Protein AF-A0A8X8ZWK7-F1 (afdb_monomer_lite)

Structure (mmCIF, N/CA/C/O backbone):
data_AF-A0A8X8ZWK7-F1
#
_entry.id   AF-A0A8X8ZWK7-F1
#
loop_
_atom_site.group_PDB
_atom_site.id
_atom_site.type_symbol
_atom_site.label_atom_id
_atom_site.label_alt_id
_atom_site.label_comp_id
_atom_site.label_asym_id
_atom_site.label_entity_id
_atom_site.label_seq_id
_atom_site.pdbx_PDB_ins_code
_atom_site.Cartn_x
_atom_site.Cartn_y
_atom_site.Cartn_z
_atom_site.occupancy
_atom_site.B_iso_or_equiv
_atom_site.auth_seq_id
_atom_site.auth_comp_id
_atom_site.auth_asym_id
_atom_site.auth_atom_id
_atom_site.pdbx_PDB_model_num
ATOM 1 N N . MET A 1 1 ? 72.074 -13.803 -6.826 1.00 39.03 1 MET A N 1
ATOM 2 C CA . MET A 1 1 ? 71.446 -14.804 -7.714 1.00 39.03 1 MET A CA 1
ATOM 3 C C . MET A 1 1 ? 69.937 -14.712 -7.521 1.00 39.03 1 MET A C 1
ATOM 5 O O . MET A 1 1 ? 69.464 -15.094 -6.463 1.00 39.03 1 MET A O 1
ATOM 9 N N . PHE A 1 2 ? 69.206 -14.103 -8.460 1.00 41.53 2 PHE A N 1
ATOM 10 C CA . PHE A 1 2 ? 67.744 -13.957 -8.394 1.00 41.53 2 PHE A CA 1
ATOM 11 C C . PHE A 1 2 ? 67.112 -15.010 -9.311 1.00 41.53 2 PHE A C 1
ATOM 13 O O . PHE A 1 2 ? 67.350 -14.998 -10.517 1.00 41.53 2 PHE A O 1
ATOM 20 N N . THR A 1 3 ? 66.354 -15.945 -8.744 1.00 53.44 3 THR A N 1
ATOM 21 C CA . THR A 1 3 ? 65.655 -17.002 -9.483 1.00 53.44 3 THR A CA 1
ATOM 22 C C . THR A 1 3 ? 64.310 -16.472 -9.987 1.00 53.44 3 THR A C 1
ATOM 24 O O . THR A 1 3 ? 63.333 -16.368 -9.247 1.00 53.44 3 THR A O 1
ATOM 27 N N . GLY A 1 4 ? 64.257 -16.087 -11.264 1.00 48.78 4 GLY A N 1
ATOM 28 C CA . GLY A 1 4 ? 63.008 -15.751 -11.948 1.00 48.78 4 GLY A CA 1
ATOM 29 C C . GLY A 1 4 ? 62.168 -17.008 -12.190 1.00 48.78 4 GLY A C 1
ATOM 30 O O . GLY A 1 4 ? 62.666 -17.991 -12.733 1.00 48.78 4 GLY A O 1
ATOM 31 N N . LYS A 1 5 ? 60.896 -16.987 -11.777 1.00 59.31 5 LYS A N 1
ATOM 32 C CA . LYS A 1 5 ? 59.918 -18.040 -12.096 1.00 59.31 5 LYS A CA 1
ATOM 33 C C . LYS A 1 5 ? 59.650 -18.058 -13.612 1.00 59.31 5 LYS A C 1
ATOM 35 O O . LYS A 1 5 ? 59.564 -16.978 -14.201 1.00 59.31 5 LYS A O 1
ATOM 40 N N . PRO A 1 6 ? 59.484 -19.232 -14.249 1.00 52.44 6 PRO A N 1
ATOM 41 C CA . PRO A 1 6 ? 59.211 -19.292 -15.678 1.00 52.44 6 PRO A CA 1
ATOM 42 C C . PRO A 1 6 ? 57.814 -18.736 -15.973 1.00 52.44 6 PRO A C 1
ATOM 44 O O . PRO A 1 6 ? 56.812 -19.194 -15.422 1.00 52.44 6 PRO A O 1
ATOM 47 N N . VAL A 1 7 ? 57.753 -17.739 -16.855 1.00 56.62 7 VAL A N 1
ATOM 48 C CA . VAL A 1 7 ? 56.504 -17.298 -17.477 1.00 56.62 7 VAL A CA 1
ATOM 49 C C . VAL A 1 7 ? 56.086 -18.396 -18.447 1.00 56.62 7 VAL A C 1
ATOM 51 O O . VAL A 1 7 ? 56.809 -18.710 -19.388 1.00 56.62 7 VAL A O 1
ATOM 54 N N . ASN A 1 8 ? 54.935 -19.005 -18.175 1.00 47.72 8 ASN A N 1
ATOM 55 C CA . ASN A 1 8 ? 54.326 -20.026 -19.013 1.00 47.72 8 ASN A CA 1
ATOM 56 C C . ASN A 1 8 ? 54.050 -19.431 -20.406 1.00 47.72 8 ASN A C 1
ATOM 58 O O . ASN A 1 8 ? 53.170 -18.581 -20.556 1.00 47.72 8 ASN A O 1
ATOM 62 N N . SER A 1 9 ? 54.815 -19.839 -21.419 1.00 54.75 9 SER A N 1
ATOM 63 C CA . SER A 1 9 ? 54.587 -19.475 -22.818 1.00 54.75 9 SER A CA 1
ATOM 64 C C . SER A 1 9 ? 53.426 -20.297 -23.375 1.00 54.75 9 SER A C 1
ATOM 66 O O . SER A 1 9 ? 53.601 -21.219 -24.168 1.00 54.75 9 SER A O 1
ATOM 68 N N . GLY A 1 10 ? 52.215 -19.948 -22.934 1.00 45.16 10 GLY A N 1
ATOM 69 C CA . GLY A 1 10 ? 50.977 -20.394 -23.555 1.00 45.16 10 GLY A CA 1
ATOM 70 C C . GLY A 1 10 ? 50.917 -19.883 -24.992 1.00 45.16 10 GLY A C 1
ATOM 71 O O . GLY A 1 10 ? 50.969 -18.679 -25.245 1.00 45.16 10 GLY A O 1
ATOM 72 N N . THR A 1 11 ? 50.845 -20.820 -25.927 1.00 49.75 11 THR A N 1
ATOM 73 C CA . THR A 1 11 ? 50.661 -20.613 -27.361 1.00 49.75 11 THR A CA 1
ATOM 74 C C . THR A 1 11 ? 49.510 -19.644 -27.634 1.00 49.75 11 THR A C 1
ATOM 76 O O . THR A 1 11 ? 48.364 -19.867 -27.247 1.00 49.75 11 THR A O 1
ATOM 79 N N . TYR A 1 12 ? 49.823 -18.536 -28.306 1.00 43.06 12 TYR A N 1
ATOM 80 C CA . TYR A 1 12 ? 48.845 -17.526 -28.699 1.00 43.06 12 TYR A CA 1
ATOM 81 C C . TYR A 1 12 ? 47.971 -18.088 -29.829 1.00 43.06 12 TYR A C 1
ATOM 83 O O . TYR A 1 12 ? 48.355 -18.073 -30.997 1.00 43.06 12 TYR A O 1
ATOM 91 N N . PHE A 1 13 ? 46.791 -18.600 -29.482 1.00 48.22 13 PHE A N 1
ATOM 92 C CA . PHE A 1 13 ? 45.731 -18.895 -30.443 1.00 48.22 13 PHE A CA 1
ATOM 93 C C . PHE A 1 13 ? 44.889 -17.627 -30.656 1.00 48.22 13 PHE A C 1
ATOM 95 O O . PHE A 1 13 ? 44.196 -17.192 -29.732 1.00 48.22 13 PHE A O 1
ATOM 102 N N . PRO A 1 14 ? 44.902 -17.001 -31.847 1.00 49.69 14 PRO A N 1
ATOM 103 C CA . PRO A 1 14 ? 44.062 -15.846 -32.110 1.00 49.69 14 PRO A CA 1
ATOM 104 C C . PRO A 1 14 ? 42.659 -16.357 -32.454 1.00 49.69 14 PRO A C 1
ATOM 106 O O . PRO A 1 14 ? 42.398 -16.748 -33.588 1.00 49.69 14 PRO A O 1
ATOM 109 N N . GLY A 1 15 ? 41.747 -16.392 -31.480 1.00 50.91 15 GLY A N 1
ATOM 110 C CA . GLY A 1 15 ? 40.351 -16.725 -31.797 1.00 50.91 15 GLY A CA 1
ATOM 111 C C . GLY A 1 15 ? 39.396 -17.079 -30.662 1.00 50.91 15 GLY A C 1
ATOM 112 O O . GLY A 1 15 ? 38.210 -17.235 -30.931 1.00 50.91 15 GLY A O 1
ATOM 113 N N . ARG A 1 16 ? 39.841 -17.191 -29.408 1.00 52.03 16 ARG A N 1
ATOM 114 C CA . ARG A 1 16 ? 38.948 -17.540 -28.289 1.00 52.03 16 ARG A CA 1
ATOM 115 C C . ARG A 1 16 ? 39.395 -16.862 -26.992 1.00 52.03 16 ARG A C 1
ATOM 117 O O . ARG A 1 16 ? 39.876 -17.506 -26.074 1.00 52.03 16 ARG A O 1
ATOM 124 N N . ALA A 1 17 ? 39.268 -15.541 -26.922 1.00 48.88 17 ALA A N 1
ATOM 125 C CA . ALA A 1 17 ? 39.147 -14.896 -25.618 1.00 48.88 17 ALA A CA 1
ATOM 126 C C . ALA A 1 17 ? 37.663 -14.969 -25.243 1.00 48.88 17 ALA A C 1
ATOM 128 O O . ALA A 1 17 ? 36.827 -14.347 -25.901 1.00 48.88 17 ALA A O 1
ATOM 129 N N . GLU A 1 18 ? 37.340 -15.821 -24.273 1.00 50.41 18 GLU A N 1
ATOM 130 C CA . GLU A 1 18 ? 35.998 -15.970 -23.719 1.00 50.41 18 GLU A CA 1
ATOM 131 C C . GLU A 1 18 ? 35.473 -14.613 -23.241 1.00 50.41 18 GLU A C 1
ATOM 133 O O . GLU A 1 18 ? 36.024 -13.995 -22.332 1.00 50.41 18 GLU A O 1
ATOM 138 N N . LEU A 1 19 ? 34.383 -14.157 -23.865 1.00 52.53 19 LEU A N 1
ATOM 139 C CA . LEU A 1 19 ? 33.637 -12.964 -23.457 1.00 52.53 19 LEU A CA 1
ATOM 140 C C . LEU A 1 19 ? 33.066 -13.083 -22.029 1.00 52.53 19 LEU A C 1
ATOM 142 O O . LEU A 1 19 ? 32.679 -12.067 -21.463 1.00 52.53 19 LEU A O 1
ATOM 146 N N . ASP A 1 20 ? 33.034 -14.301 -21.484 1.00 54.94 20 ASP A N 1
ATOM 147 C CA . ASP A 1 20 ? 32.511 -14.660 -20.160 1.00 54.94 20 ASP A CA 1
ATOM 148 C C . ASP A 1 20 ? 33.505 -14.398 -19.015 1.00 54.94 20 ASP A C 1
ATOM 150 O O . ASP A 1 20 ? 33.144 -14.474 -17.847 1.00 54.94 20 ASP A O 1
ATOM 154 N N . GLN A 1 21 ? 34.763 -14.060 -19.328 1.00 57.72 21 GLN A N 1
ATOM 155 C CA . GLN A 1 21 ? 35.795 -13.754 -18.325 1.00 57.72 21 GLN A CA 1
ATOM 156 C C . GLN A 1 21 ? 36.031 -12.245 -18.126 1.00 57.72 21 GLN A C 1
ATOM 158 O O . GLN A 1 21 ? 37.008 -11.850 -17.485 1.00 57.72 21 GLN A O 1
ATOM 163 N N . MET A 1 22 ? 35.178 -11.369 -18.673 1.00 59.69 22 MET A N 1
ATOM 164 C CA . MET A 1 22 ? 35.298 -9.930 -18.417 1.00 59.69 22 MET A CA 1
ATOM 165 C C . MET A 1 22 ? 34.540 -9.538 -17.142 1.00 59.69 22 MET A C 1
ATOM 167 O O . MET A 1 22 ? 33.349 -9.816 -17.052 1.00 59.69 22 MET A O 1
ATOM 171 N N . PRO A 1 23 ? 35.178 -8.848 -16.178 1.00 63.22 23 PRO A N 1
ATOM 172 C CA . PRO A 1 23 ? 34.477 -8.350 -15.001 1.00 63.22 23 PRO A CA 1
ATOM 173 C C . PRO A 1 23 ? 33.419 -7.312 -15.405 1.00 63.22 23 PRO A C 1
ATOM 175 O O . PRO A 1 23 ? 33.722 -6.361 -16.129 1.00 63.22 23 PRO A O 1
ATOM 178 N N . ASP A 1 24 ? 32.198 -7.464 -14.885 1.00 64.69 24 ASP A N 1
ATOM 179 C CA . ASP A 1 24 ? 31.032 -6.614 -15.194 1.00 64.69 24 ASP A CA 1
ATOM 180 C C . ASP A 1 24 ? 31.215 -5.134 -14.826 1.00 64.69 24 ASP A C 1
ATOM 182 O O . ASP A 1 24 ? 30.478 -4.261 -15.289 1.00 64.69 24 ASP A O 1
ATOM 186 N N . THR A 1 25 ? 32.217 -4.823 -14.002 1.00 65.88 25 THR A N 1
ATOM 187 C CA . THR A 1 25 ? 32.543 -3.455 -13.605 1.00 65.88 25 THR A CA 1
ATOM 188 C C . THR A 1 25 ? 33.942 -3.078 -14.095 1.00 65.88 25 THR A C 1
ATOM 190 O O . THR A 1 25 ? 34.940 -3.640 -13.635 1.00 65.88 25 THR A O 1
ATOM 193 N N . PRO A 1 26 ? 34.073 -2.115 -15.029 1.00 60.28 26 PRO A N 1
ATOM 194 C CA . PRO A 1 26 ? 35.386 -1.645 -15.440 1.00 60.28 26 PRO A CA 1
ATOM 195 C C . PRO A 1 26 ? 36.070 -0.980 -14.243 1.00 60.28 26 PRO A C 1
ATOM 197 O O . PRO A 1 26 ? 35.511 -0.077 -13.616 1.00 60.28 26 PRO A O 1
ATOM 200 N N . THR A 1 27 ? 37.288 -1.421 -13.923 1.00 59.38 27 THR A N 1
ATOM 201 C CA . THR A 1 27 ? 38.074 -0.890 -12.807 1.00 59.38 27 THR A CA 1
ATOM 202 C C . THR A 1 27 ? 38.269 0.611 -13.002 1.00 59.38 27 THR A C 1
ATOM 204 O O . THR A 1 27 ? 38.937 1.074 -13.930 1.00 59.38 27 THR A O 1
ATOM 207 N N . ARG A 1 28 ? 37.633 1.387 -12.123 1.00 56.75 28 ARG A N 1
ATOM 208 C CA . ARG A 1 28 ? 37.709 2.844 -12.068 1.00 56.75 28 ARG A CA 1
ATOM 209 C C . ARG A 1 28 ? 39.178 3.254 -11.938 1.00 56.75 28 ARG A C 1
ATOM 211 O O . ARG A 1 28 ? 39.780 3.062 -10.886 1.00 56.75 28 ARG A O 1
ATOM 218 N N . ARG A 1 29 ? 39.769 3.835 -12.988 1.00 57.00 29 ARG A N 1
ATOM 219 C CA . ARG A 1 29 ? 41.084 4.487 -12.871 1.00 57.00 29 ARG A CA 1
ATOM 220 C C . ARG A 1 29 ? 41.007 5.550 -11.768 1.00 57.00 29 ARG A C 1
ATOM 222 O O . ARG A 1 29 ? 40.107 6.389 -11.771 1.00 57.00 29 ARG A O 1
ATOM 229 N N . ALA A 1 30 ? 41.955 5.497 -10.835 1.00 57.62 30 ALA A N 1
ATOM 230 C CA . ALA A 1 30 ? 41.972 6.216 -9.556 1.00 57.62 30 ALA A CA 1
ATOM 231 C C . ALA A 1 30 ? 42.165 7.749 -9.641 1.00 57.62 30 ALA A C 1
ATOM 233 O O . ALA A 1 30 ? 42.542 8.379 -8.659 1.00 57.62 30 ALA A O 1
ATOM 234 N N . GLN A 1 31 ? 41.926 8.378 -10.794 1.00 58.00 31 GLN A N 1
ATOM 235 C CA . GLN A 1 31 ? 42.153 9.813 -10.998 1.00 58.00 31 GLN A CA 1
ATOM 236 C C . GLN A 1 31 ? 41.052 10.437 -11.860 1.00 58.00 31 GLN A C 1
ATOM 238 O O . GLN A 1 31 ? 41.290 10.918 -12.959 1.00 58.00 31 GLN A O 1
ATOM 243 N N . HIS A 1 32 ? 39.822 10.438 -11.355 1.00 53.97 32 HIS A N 1
ATOM 244 C CA . HIS A 1 32 ? 38.770 11.316 -11.864 1.00 53.97 32 HIS A CA 1
ATOM 245 C C . HIS A 1 32 ? 38.077 11.965 -10.666 1.00 53.97 32 HIS A C 1
ATOM 247 O O . HIS A 1 32 ? 37.250 11.337 -9.998 1.00 53.97 32 HIS A O 1
ATOM 253 N N . ARG A 1 33 ? 38.440 13.224 -10.377 1.00 59.00 33 ARG A N 1
ATOM 254 C CA . ARG A 1 33 ? 37.707 14.086 -9.441 1.00 59.00 33 ARG A CA 1
ATOM 255 C C . ARG A 1 33 ? 36.364 14.445 -10.081 1.00 59.00 33 ARG A C 1
ATOM 257 O O . ARG A 1 33 ? 36.238 15.464 -10.747 1.00 59.00 33 ARG A O 1
ATOM 264 N N . ARG A 1 34 ? 35.368 13.573 -9.924 1.00 57.47 34 ARG A N 1
ATOM 265 C CA . ARG A 1 34 ? 33.965 13.940 -10.129 1.00 57.47 34 ARG A CA 1
ATOM 266 C C . ARG A 1 34 ? 33.543 14.702 -8.876 1.00 57.47 34 ARG A C 1
ATOM 268 O O . ARG A 1 34 ? 33.567 14.122 -7.794 1.00 57.47 34 ARG A O 1
ATOM 275 N N . ALA A 1 35 ? 33.252 15.993 -9.015 1.00 53.81 35 ALA A N 1
ATOM 276 C CA . ALA A 1 35 ? 32.657 16.783 -7.946 1.00 53.81 35 ALA A CA 1
ATOM 277 C C . ALA A 1 35 ? 31.316 16.137 -7.566 1.00 53.81 35 ALA A C 1
ATOM 279 O O . ALA A 1 35 ? 30.427 16.019 -8.408 1.00 53.81 35 ALA A O 1
ATOM 280 N N . GLN A 1 36 ? 31.230 15.641 -6.335 1.00 48.19 36 GLN A N 1
ATOM 281 C CA . GLN A 1 36 ? 29.991 15.164 -5.737 1.00 48.19 36 GLN A CA 1
ATOM 282 C C . GLN A 1 36 ? 29.262 16.397 -5.205 1.00 48.19 36 GLN A C 1
ATOM 284 O O . GLN A 1 36 ? 29.728 17.027 -4.260 1.00 48.19 36 GLN A O 1
ATOM 289 N N . SER A 1 37 ? 28.153 16.775 -5.831 1.00 51.12 37 SER A N 1
ATOM 290 C CA . SER A 1 37 ? 27.152 17.624 -5.193 1.00 51.12 37 SER A CA 1
ATOM 291 C C . SER A 1 37 ? 26.206 16.700 -4.429 1.00 51.12 37 SER A C 1
ATOM 293 O O . SER A 1 37 ? 25.190 16.264 -4.968 1.00 51.12 37 SER A O 1
ATOM 295 N N . GLU A 1 38 ? 26.579 16.331 -3.208 1.00 48.44 38 GLU A N 1
ATOM 296 C CA . GLU A 1 38 ? 25.642 15.711 -2.275 1.00 48.44 38 GLU A CA 1
ATOM 297 C C . GLU A 1 38 ? 24.814 16.831 -1.644 1.00 48.44 38 GLU A C 1
ATOM 299 O O . GLU A 1 38 ? 25.307 17.617 -0.843 1.00 48.44 38 GLU A O 1
ATOM 304 N N . THR A 1 39 ? 23.556 16.956 -2.056 1.00 53.75 39 THR A N 1
ATOM 305 C CA . THR A 1 39 ? 22.545 17.666 -1.273 1.00 53.75 39 THR A CA 1
ATOM 306 C C . THR A 1 39 ? 21.945 16.665 -0.299 1.00 53.75 39 THR A C 1
ATOM 308 O O . THR A 1 39 ? 21.123 15.835 -0.691 1.00 53.75 39 THR A O 1
ATOM 311 N N . GLN A 1 40 ? 22.365 16.717 0.963 1.00 46.19 40 GLN A N 1
ATOM 312 C CA . GLN A 1 40 ? 21.678 16.039 2.057 1.00 46.19 40 GLN A CA 1
ATOM 313 C C . GLN A 1 40 ? 20.274 16.645 2.226 1.00 46.19 40 GLN A C 1
ATOM 315 O O . GLN A 1 40 ? 20.098 17.656 2.903 1.00 46.19 40 GLN A O 1
ATOM 320 N N . PHE A 1 41 ? 19.259 16.010 1.638 1.00 43.31 41 PHE A N 1
ATOM 321 C CA . PHE A 1 41 ? 17.881 16.154 2.103 1.00 43.31 41 PHE A CA 1
ATOM 322 C C . PHE A 1 41 ? 17.752 15.370 3.408 1.00 43.31 41 PHE A C 1
ATOM 324 O O . PHE A 1 41 ? 17.530 14.162 3.408 1.00 43.31 41 PHE A O 1
ATOM 331 N N . ARG A 1 42 ? 17.958 16.056 4.532 1.00 57.25 42 ARG A N 1
ATOM 332 C CA . ARG A 1 42 ? 17.574 15.545 5.844 1.00 57.25 42 ARG A CA 1
ATOM 333 C C . ARG A 1 42 ? 16.139 15.986 6.082 1.00 57.25 42 ARG A C 1
ATOM 335 O O . ARG A 1 42 ? 15.891 17.166 6.312 1.00 57.25 42 ARG A O 1
ATOM 342 N N . PHE A 1 43 ? 15.208 15.050 5.955 1.00 46.12 43 PHE A N 1
ATOM 343 C CA . PHE A 1 43 ? 13.844 15.258 6.419 1.00 46.12 43 PHE A CA 1
ATOM 344 C C . PHE A 1 43 ? 13.904 15.463 7.944 1.00 46.12 43 PHE A C 1
ATOM 346 O O . PHE A 1 43 ? 14.542 14.646 8.612 1.00 46.12 43 PHE A O 1
ATOM 353 N N . PRO A 1 44 ? 13.362 16.562 8.498 1.00 49.81 44 PRO A N 1
ATOM 354 C CA . PRO A 1 44 ? 13.125 16.639 9.934 1.00 49.81 44 PRO A CA 1
ATOM 355 C C . PRO A 1 44 ? 12.130 15.536 10.318 1.00 49.81 44 PRO A C 1
ATOM 357 O O . PRO A 1 44 ? 11.188 15.284 9.566 1.00 49.81 44 PRO A O 1
ATOM 360 N N . ASP A 1 45 ? 12.409 14.847 11.427 1.00 47.28 45 ASP A N 1
ATOM 361 C CA . ASP A 1 45 ? 11.632 13.713 11.934 1.00 47.28 45 ASP A CA 1
ATOM 362 C C . ASP A 1 45 ? 10.131 14.035 11.932 1.00 47.28 45 ASP A C 1
ATOM 364 O O . ASP A 1 45 ? 9.689 15.049 12.469 1.00 47.28 45 ASP A O 1
ATOM 368 N N . LEU A 1 46 ? 9.344 13.164 11.295 1.00 54.44 46 LEU A N 1
ATOM 369 C CA . LEU A 1 46 ? 7.880 13.258 11.237 1.00 54.44 46 LEU A CA 1
ATOM 370 C C . LEU A 1 46 ? 7.211 12.901 12.578 1.00 54.44 46 LEU A C 1
ATOM 372 O O . LEU A 1 46 ? 5.988 12.978 12.685 1.00 54.44 46 LEU A O 1
ATOM 376 N N . ASP A 1 47 ? 7.997 12.521 13.584 1.00 50.31 47 ASP A N 1
ATOM 377 C CA . ASP A 1 47 ? 7.505 11.999 14.858 1.00 50.31 47 ASP A CA 1
ATOM 378 C C . ASP A 1 47 ? 6.878 13.091 15.749 1.00 50.31 47 ASP A C 1
ATOM 380 O O . ASP A 1 47 ? 6.013 12.784 16.564 1.00 50.31 47 ASP A O 1
ATOM 384 N N . ASP A 1 48 ? 7.209 14.371 15.532 1.00 48.25 48 ASP A N 1
ATOM 385 C CA . ASP A 1 48 ? 6.640 15.502 16.292 1.00 48.25 48 ASP A CA 1
ATOM 386 C C . ASP A 1 48 ? 5.334 16.067 15.691 1.00 48.25 48 ASP A C 1
ATOM 388 O O . ASP A 1 48 ? 4.692 16.925 16.295 1.00 48.25 48 ASP A O 1
ATOM 392 N N . ILE A 1 49 ? 4.907 15.602 14.508 1.00 49.84 49 ILE A N 1
ATOM 393 C CA . ILE A 1 49 ? 3.635 16.022 13.876 1.00 49.84 49 ILE A CA 1
ATOM 394 C C . ILE A 1 49 ? 2.470 15.114 14.321 1.00 49.84 49 ILE A C 1
ATOM 396 O O 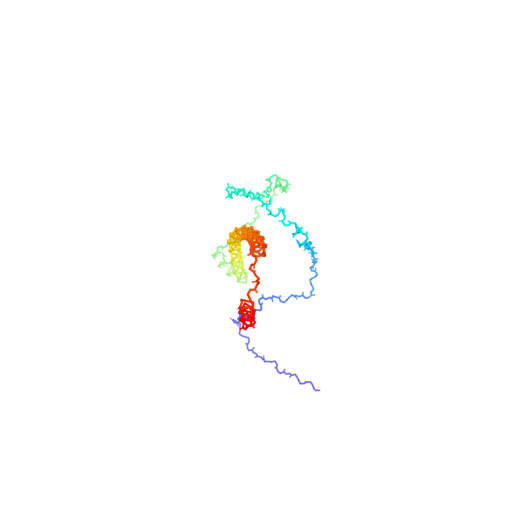. ILE A 1 49 ? 1.302 15.439 14.118 1.00 49.84 49 ILE A O 1
ATOM 400 N N . LEU A 1 50 ? 2.771 13.986 14.971 1.00 51.72 50 LEU A N 1
ATOM 401 C CA . LEU A 1 50 ? 1.813 12.945 15.352 1.00 51.72 50 LEU A CA 1
ATOM 402 C C . LEU A 1 50 ? 1.451 12.994 16.849 1.00 51.72 50 LEU A C 1
ATOM 404 O O . LEU A 1 50 ? 1.343 11.959 17.502 1.00 51.72 50 LEU A O 1
ATOM 408 N N . LEU A 1 51 ? 1.314 14.192 17.416 1.00 48.69 51 LEU A N 1
ATOM 409 C CA . LEU A 1 51 ? 1.034 14.385 18.844 1.00 48.69 51 LEU A CA 1
ATOM 410 C C . LEU A 1 51 ? -0.242 15.190 19.106 1.00 48.69 51 LEU A C 1
ATOM 412 O O . LEU A 1 51 ? -0.298 15.907 20.091 1.00 48.69 51 LEU A O 1
ATOM 416 N N . ASP A 1 52 ? -1.277 15.027 18.278 1.00 40.59 52 ASP A N 1
ATOM 417 C CA . ASP A 1 52 ? -2.647 15.393 18.655 1.00 40.59 52 ASP A CA 1
ATOM 418 C C . ASP A 1 52 ? -3.648 14.375 18.070 1.00 40.59 52 ASP A C 1
ATOM 420 O O . ASP A 1 52 ? -4.050 14.437 16.905 1.00 40.59 52 ASP A O 1
ATOM 424 N N . ASP A 1 53 ? -4.053 13.418 18.912 1.00 51.16 53 ASP A N 1
ATOM 425 C CA . ASP A 1 53 ? -4.980 12.304 18.624 1.00 51.16 53 ASP A CA 1
ATOM 426 C C . ASP A 1 53 ? -6.388 12.746 18.155 1.00 51.16 53 ASP A C 1
ATOM 428 O O . ASP A 1 53 ? -7.175 11.921 17.686 1.00 51.16 53 ASP A O 1
ATOM 432 N N . ASP A 1 54 ? -6.710 14.041 18.230 1.00 49.69 54 ASP A N 1
ATOM 433 C CA . ASP A 1 54 ? -8.018 14.591 17.853 1.00 49.69 54 ASP A CA 1
ATOM 434 C C . ASP A 1 54 ? -8.059 15.228 16.445 1.00 49.69 54 ASP A C 1
ATOM 436 O O . ASP A 1 54 ? -9.148 15.465 15.923 1.00 49.69 54 ASP A O 1
ATOM 440 N N . VAL A 1 55 ? -6.917 15.451 15.773 1.00 49.91 55 VAL A N 1
ATOM 441 C CA . VAL A 1 55 ? -6.873 16.127 14.448 1.00 49.91 55 VAL A CA 1
ATOM 442 C C . VAL A 1 55 ? -6.755 15.140 13.276 1.00 49.91 55 VAL A C 1
ATOM 444 O O . VAL A 1 55 ? -7.123 15.449 12.143 1.00 49.91 55 VAL A O 1
ATOM 447 N N . MET A 1 56 ? -6.338 13.896 13.534 1.00 50.47 56 MET A N 1
ATOM 448 C CA . MET A 1 56 ? -6.197 12.856 12.497 1.00 50.47 56 MET A CA 1
ATOM 449 C C . MET A 1 56 ? -7.537 12.404 11.886 1.00 50.47 56 MET A C 1
ATOM 451 O O . MET A 1 56 ? -7.550 11.718 10.866 1.00 50.47 56 MET A O 1
ATOM 455 N N . VAL A 1 57 ? -8.667 12.794 12.485 1.00 51.91 57 VAL A N 1
ATOM 456 C CA . VAL A 1 5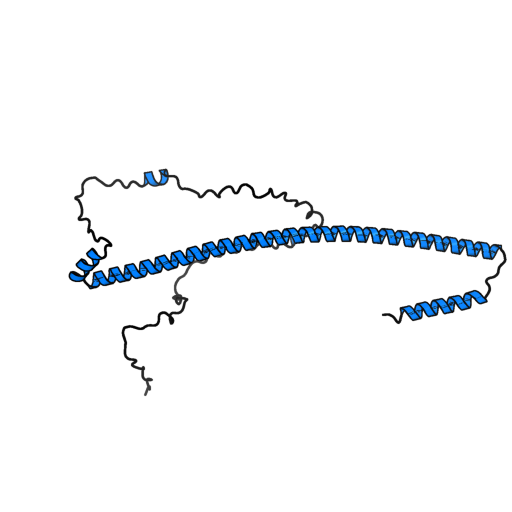7 ? -10.018 12.522 11.966 1.00 51.91 57 VAL A CA 1
ATOM 457 C C . VAL A 1 57 ? -10.444 13.546 10.901 1.00 51.91 57 VAL A C 1
ATOM 459 O O . VAL A 1 57 ? -11.328 13.249 10.101 1.00 51.91 57 VAL A O 1
ATOM 462 N N . GLU A 1 58 ? -9.800 14.718 10.826 1.00 45.22 58 GLU A N 1
ATOM 463 C CA . GLU A 1 58 ? -10.167 15.787 9.881 1.00 45.22 58 GLU A CA 1
ATOM 464 C C . GLU A 1 58 ? -9.298 15.867 8.618 1.00 45.22 58 GLU A C 1
ATOM 466 O O . GLU A 1 58 ? -9.570 16.672 7.732 1.00 45.22 58 GLU A O 1
ATOM 471 N N . LEU A 1 59 ? -8.335 14.958 8.438 1.00 48.25 59 LEU A N 1
ATOM 472 C CA . LEU A 1 59 ? -7.753 14.684 7.118 1.00 48.25 59 LEU A CA 1
ATOM 473 C C . LEU A 1 59 ? -8.606 13.670 6.346 1.00 48.25 59 LEU A C 1
ATOM 475 O O . LEU A 1 59 ? -8.088 12.770 5.682 1.00 48.25 59 LEU A O 1
ATOM 479 N N . ASN A 1 60 ? -9.928 13.869 6.373 1.00 47.66 60 ASN A N 1
ATOM 480 C CA . ASN A 1 60 ? -10.796 13.498 5.263 1.00 47.66 60 ASN A CA 1
ATOM 481 C C . ASN A 1 60 ? -10.346 14.325 4.045 1.00 47.66 60 ASN A C 1
ATOM 483 O O . ASN A 1 60 ? -10.983 15.294 3.636 1.00 47.66 60 ASN A O 1
ATOM 487 N N . LEU A 1 61 ? -9.200 13.951 3.476 1.00 48.12 61 LEU A N 1
ATOM 488 C CA . LEU A 1 61 ? -8.842 14.307 2.123 1.00 48.12 61 LEU A CA 1
ATOM 489 C C . LEU A 1 61 ? -9.855 13.556 1.264 1.00 48.12 61 LEU A C 1
ATOM 491 O O . LEU A 1 61 ? -9.684 12.374 0.963 1.00 48.12 61 LEU A O 1
ATOM 495 N N . ASP A 1 62 ? -10.958 14.235 0.962 1.00 41.16 62 ASP A N 1
ATOM 496 C CA . ASP A 1 62 ? -11.880 13.870 -0.101 1.00 41.16 62 ASP A CA 1
ATOM 497 C C . ASP A 1 62 ? -11.068 13.902 -1.398 1.00 41.16 62 ASP A C 1
ATOM 499 O O . ASP A 1 62 ? -10.963 14.913 -2.091 1.00 41.16 62 ASP A O 1
ATOM 503 N N . LEU A 1 63 ? -10.330 12.818 -1.630 1.00 45.62 63 LEU A N 1
ATOM 504 C CA . LEU A 1 63 ? -9.530 12.619 -2.815 1.00 45.62 63 LEU A CA 1
ATOM 505 C C . LEU A 1 63 ? -10.539 12.291 -3.914 1.00 45.62 63 LEU A C 1
ATOM 507 O O . LEU A 1 63 ? -11.129 11.205 -3.873 1.00 45.62 63 LEU A O 1
ATOM 511 N N . PRO A 1 64 ? -10.782 13.201 -4.876 1.00 43.88 64 PRO A N 1
ATOM 512 C CA . PRO A 1 64 ? -11.713 12.908 -5.948 1.00 43.88 64 PRO A CA 1
ATOM 513 C C . PRO A 1 64 ? -11.252 11.638 -6.677 1.00 43.88 64 PRO A C 1
ATOM 515 O O . PRO A 1 64 ? -10.042 11.406 -6.808 1.00 43.88 64 PRO A O 1
ATOM 518 N N . PRO A 1 65 ? -12.187 10.795 -7.155 1.00 41.88 65 PRO A N 1
ATOM 519 C CA . PRO A 1 65 ? -11.830 9.609 -7.915 1.00 41.88 65 PRO A CA 1
ATOM 520 C C . PRO A 1 65 ? -10.974 10.042 -9.104 1.00 41.88 65 PRO A C 1
ATOM 522 O O . PRO A 1 65 ? -11.336 10.972 -9.823 1.00 41.88 65 PRO A O 1
ATOM 525 N N . ALA A 1 66 ? -9.828 9.386 -9.286 1.00 47.06 66 ALA A N 1
ATOM 526 C CA . ALA A 1 66 ? -8.903 9.635 -10.384 1.00 47.06 66 ALA A CA 1
ATOM 527 C C . ALA A 1 66 ? -9.598 9.389 -11.736 1.00 47.06 66 ALA A C 1
ATOM 529 O O . ALA A 1 66 ? -9.566 8.298 -12.296 1.00 47.06 66 ALA A O 1
ATOM 530 N N . SER A 1 67 ? -10.261 10.428 -12.231 1.00 49.88 67 SER A N 1
ATOM 531 C CA . SER A 1 67 ? -10.980 10.501 -13.498 1.00 49.88 67 SER A CA 1
ATOM 532 C C . SER A 1 67 ? -10.729 11.875 -14.129 1.00 49.88 67 SER A C 1
ATOM 534 O O . SER A 1 67 ? -11.659 12.558 -14.534 1.00 49.88 67 SER A O 1
ATOM 536 N N . ASP A 1 68 ? -9.470 12.307 -14.154 1.00 42.22 68 ASP A N 1
ATOM 537 C CA . ASP A 1 68 ? -8.899 13.016 -15.302 1.00 42.22 68 ASP A CA 1
ATOM 538 C C . ASP A 1 68 ? -7.395 13.175 -15.071 1.00 42.22 68 ASP A C 1
ATOM 540 O O . ASP A 1 68 ? -6.916 14.072 -14.373 1.00 42.22 68 ASP A O 1
ATOM 544 N N . ALA A 1 69 ? -6.622 12.243 -15.622 1.00 44.22 69 ALA A N 1
ATOM 545 C CA . ALA A 1 69 ? -5.179 12.379 -15.692 1.00 44.22 69 ALA A CA 1
ATOM 546 C C . ALA A 1 69 ? -4.853 13.460 -16.732 1.00 44.22 69 ALA A C 1
ATOM 548 O O . ALA A 1 69 ? -4.660 13.166 -17.912 1.00 44.22 69 ALA A O 1
ATOM 549 N N . ALA A 1 70 ? -4.794 14.722 -16.302 1.00 49.28 70 ALA A N 1
ATOM 550 C CA . ALA A 1 70 ? -4.211 15.775 -17.118 1.00 49.28 70 ALA A CA 1
ATOM 551 C C . ALA A 1 70 ? -2.741 15.403 -17.406 1.00 49.28 70 ALA A C 1
ATOM 553 O O . ALA A 1 70 ? -1.969 15.179 -16.466 1.00 49.28 70 ALA A O 1
ATOM 554 N N . PRO A 1 71 ? -2.322 15.302 -18.679 1.00 45.62 71 PRO A N 1
ATOM 555 C CA . PRO A 1 71 ? -0.951 14.954 -19.001 1.00 45.62 71 PRO A CA 1
ATOM 556 C C . PRO A 1 71 ? -0.033 16.079 -18.524 1.00 45.62 71 PRO A C 1
ATOM 558 O O . PRO A 1 71 ? -0.231 17.244 -18.875 1.00 45.62 71 PRO A O 1
ATOM 561 N N . LEU A 1 72 ? 0.987 15.721 -17.737 1.00 45.91 72 LEU A N 1
ATOM 562 C CA . LEU A 1 72 ? 2.118 16.593 -17.431 1.00 45.91 72 LEU A CA 1
ATOM 563 C C . LEU A 1 72 ? 2.672 17.119 -18.760 1.00 45.91 72 LEU A C 1
ATOM 565 O O . LEU A 1 72 ? 3.314 16.385 -19.514 1.00 45.91 72 LEU A O 1
ATOM 569 N N . ARG A 1 73 ? 2.362 18.380 -19.078 1.00 46.66 73 ARG A N 1
ATOM 570 C CA . ARG A 1 73 ? 2.840 19.044 -20.288 1.00 46.66 73 ARG A CA 1
ATOM 571 C C . ARG A 1 73 ? 4.361 19.088 -20.242 1.00 46.66 73 ARG A C 1
ATOM 573 O O . ARG A 1 73 ? 4.951 19.817 -19.451 1.00 46.66 73 ARG A O 1
ATOM 580 N N . SER A 1 74 ? 4.984 18.323 -21.130 1.00 47.88 74 SER A N 1
ATOM 581 C CA . SER A 1 74 ? 6.356 18.546 -21.561 1.00 47.88 74 SER A CA 1
ATOM 582 C C . SER A 1 74 ? 6.533 20.020 -21.928 1.00 47.88 74 SER A C 1
ATOM 584 O O . SER A 1 74 ? 5.737 20.549 -22.708 1.00 47.88 74 SER A O 1
ATOM 586 N N . LEU A 1 75 ? 7.576 20.666 -21.406 1.00 54.78 75 LEU A N 1
ATOM 587 C CA . LEU A 1 75 ? 8.063 21.950 -21.908 1.00 54.78 75 LEU A CA 1
ATOM 588 C C . LEU A 1 75 ? 8.538 21.740 -23.354 1.00 54.78 75 LEU A C 1
ATOM 590 O O . LEU A 1 75 ? 9.692 21.399 -23.602 1.00 54.78 75 LEU A O 1
ATOM 594 N N . SER A 1 76 ? 7.615 21.847 -24.308 1.00 55.97 76 SER A N 1
ATOM 595 C CA . SER A 1 76 ? 7.942 21.891 -25.727 1.00 55.97 76 SER A CA 1
ATOM 596 C C . SER A 1 76 ? 8.598 23.241 -25.978 1.00 55.97 76 SER A C 1
ATOM 598 O O . SER A 1 76 ? 7.961 24.266 -25.762 1.00 55.97 76 SER A O 1
ATOM 600 N N . LEU A 1 77 ? 9.870 23.251 -26.379 1.00 67.06 77 LEU A N 1
ATOM 601 C CA . LEU A 1 77 ? 10.484 24.474 -26.885 1.00 67.06 77 LEU A CA 1
ATOM 602 C C . LEU A 1 77 ? 9.768 24.878 -28.180 1.00 67.06 77 LEU A C 1
ATOM 604 O O . LEU A 1 77 ? 9.554 24.036 -29.057 1.00 67.06 77 LEU A O 1
ATOM 608 N N . ASP A 1 78 ? 9.394 26.150 -28.278 1.00 64.62 78 ASP A N 1
ATOM 609 C CA . ASP A 1 78 ? 8.688 26.704 -29.429 1.00 64.62 78 ASP A CA 1
ATOM 610 C C . ASP A 1 78 ? 9.589 26.747 -30.672 1.00 64.62 78 ASP A C 1
ATOM 612 O O . ASP A 1 78 ? 10.807 26.937 -30.590 1.00 64.62 78 ASP A O 1
ATOM 616 N N . ALA A 1 79 ? 8.981 26.583 -31.850 1.00 59.66 79 ALA A N 1
ATOM 617 C CA . ALA A 1 79 ? 9.673 26.554 -33.141 1.00 59.66 79 ALA A CA 1
ATOM 618 C C . ALA A 1 79 ? 10.477 27.838 -33.442 1.00 59.66 79 ALA A C 1
ATOM 620 O O . ALA A 1 79 ? 11.408 27.805 -34.246 1.00 59.66 79 ALA A O 1
ATOM 621 N N . GLU A 1 80 ? 10.173 28.945 -32.761 1.00 59.66 80 GLU A N 1
ATOM 622 C CA . GLU A 1 80 ? 10.865 30.228 -32.917 1.00 59.66 80 GLU A CA 1
ATOM 623 C C . GLU A 1 80 ? 12.291 30.228 -32.342 1.00 59.66 80 GLU A C 1
ATOM 625 O O . GLU A 1 80 ? 13.148 30.963 -32.829 1.00 59.66 80 GLU A O 1
ATOM 630 N N . PHE A 1 81 ? 12.604 29.348 -31.379 1.00 72.00 81 PHE A N 1
ATOM 631 C CA . PHE A 1 81 ? 13.967 29.222 -30.840 1.00 72.00 81 PHE A CA 1
ATOM 632 C C . PHE A 1 81 ? 14.980 28.778 -31.910 1.00 72.00 81 PHE A C 1
ATOM 634 O O . PHE A 1 81 ? 16.155 29.140 -31.857 1.00 72.00 81 PHE A O 1
ATOM 641 N N . PHE A 1 82 ? 14.530 28.009 -32.904 1.00 61.78 82 PHE A N 1
ATOM 642 C CA . PHE A 1 82 ? 15.385 27.490 -33.972 1.00 61.78 82 PHE A CA 1
ATOM 643 C C . PHE A 1 82 ? 15.463 28.400 -35.205 1.00 61.78 82 PHE A C 1
ATOM 645 O O . PHE A 1 82 ? 16.375 28.221 -36.014 1.00 61.78 82 PHE A O 1
ATOM 652 N N . ASP A 1 83 ? 14.572 29.386 -35.356 1.00 61.53 83 ASP A N 1
ATOM 653 C CA . ASP A 1 83 ? 14.598 30.293 -36.515 1.00 61.53 83 ASP A CA 1
ATOM 654 C C . ASP A 1 83 ? 15.750 31.312 -36.428 1.00 61.53 83 ASP A C 1
ATOM 656 O O . ASP A 1 83 ? 16.326 31.698 -37.444 1.00 61.53 83 ASP A O 1
ATOM 660 N N . GLY A 1 84 ? 16.190 31.643 -35.207 1.00 58.56 84 GLY A N 1
ATOM 661 C CA . GLY A 1 84 ? 17.360 32.492 -34.955 1.00 58.56 84 GLY A CA 1
ATOM 662 C C . GLY A 1 84 ? 18.721 31.817 -35.179 1.00 58.56 84 GLY A C 1
ATOM 663 O O . GLY A 1 84 ? 19.750 32.478 -35.061 1.00 58.56 84 GLY A O 1
ATOM 664 N N . LEU A 1 85 ? 18.757 30.515 -35.501 1.00 55.19 85 LEU A N 1
ATOM 665 C CA . LEU A 1 85 ? 19.996 29.753 -35.720 1.00 55.19 85 LEU A CA 1
ATOM 666 C C . LEU A 1 85 ? 20.322 29.518 -37.203 1.00 55.19 85 LEU A C 1
AT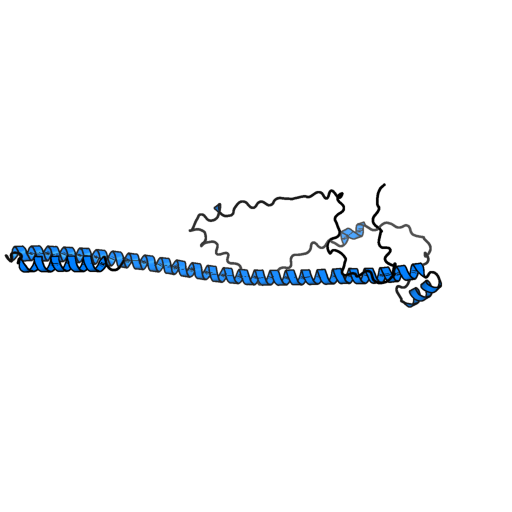OM 668 O O . LEU A 1 85 ? 21.152 28.663 -37.532 1.00 55.19 85 LEU A O 1
ATOM 672 N N . LYS A 1 86 ? 19.685 30.261 -38.116 1.00 57.38 86 LYS A N 1
ATOM 673 C CA . LYS A 1 86 ? 20.126 30.324 -39.512 1.00 57.38 86 LYS A CA 1
ATOM 674 C C . LYS A 1 86 ? 21.504 30.977 -39.557 1.00 57.38 86 LYS A C 1
ATOM 676 O O . LYS A 1 86 ? 21.651 32.190 -39.524 1.00 57.38 86 LYS A O 1
ATOM 681 N N . VAL A 1 87 ? 22.530 30.134 -39.615 1.00 55.38 87 VAL A N 1
ATOM 682 C CA . VAL A 1 87 ? 23.874 30.533 -40.025 1.00 55.38 87 VAL A CA 1
ATOM 683 C C . VAL A 1 87 ? 23.758 31.008 -41.470 1.00 55.38 87 VAL A C 1
ATOM 685 O O . VAL A 1 87 ? 23.553 30.188 -42.367 1.00 55.38 87 VAL A O 1
ATOM 688 N N . ASP A 1 88 ? 23.851 32.319 -41.682 1.00 48.62 88 ASP A N 1
ATOM 689 C CA . ASP A 1 88 ? 23.911 32.933 -43.006 1.00 48.62 88 ASP A CA 1
ATOM 690 C C . ASP A 1 88 ? 25.127 32.385 -43.763 1.00 48.62 88 ASP A C 1
ATOM 692 O O . ASP A 1 88 ? 26.266 32.822 -43.593 1.00 48.62 88 ASP A O 1
ATOM 696 N N . ALA A 1 89 ? 24.891 31.358 -44.575 1.00 49.25 89 ALA A N 1
ATOM 697 C CA . ALA A 1 89 ? 25.900 30.773 -45.437 1.00 49.25 89 ALA A CA 1
ATOM 698 C C . ALA A 1 89 ? 25.896 31.531 -46.776 1.00 49.25 89 ALA A C 1
ATOM 700 O O . ALA A 1 89 ? 24.866 31.534 -47.458 1.00 49.25 89 ALA A O 1
ATOM 701 N N . PRO A 1 90 ? 27.014 32.160 -47.189 1.00 43.94 90 PRO A N 1
ATOM 702 C CA . PRO A 1 90 ? 27.077 32.841 -48.471 1.00 43.94 90 PRO A CA 1
ATOM 703 C C . PRO A 1 90 ? 26.887 31.842 -49.615 1.00 43.94 90 PRO A C 1
ATOM 705 O O . PRO A 1 90 ? 27.483 30.762 -49.651 1.00 43.94 90 PRO A O 1
ATOM 708 N N . ALA A 1 91 ? 26.026 32.236 -50.550 1.00 53.47 91 ALA A N 1
ATOM 709 C CA . ALA A 1 91 ? 25.795 31.556 -51.809 1.00 53.47 91 ALA A CA 1
ATOM 710 C C . ALA A 1 91 ? 27.100 31.416 -52.619 1.00 53.47 91 ALA A C 1
ATOM 712 O O . ALA A 1 91 ? 27.948 32.304 -52.596 1.00 53.47 91 ALA A O 1
ATOM 713 N N . ALA A 1 92 ? 27.174 30.323 -53.387 1.00 54.56 92 ALA A N 1
ATOM 714 C CA . ALA A 1 92 ? 28.241 29.908 -54.308 1.00 54.56 92 ALA A CA 1
ATOM 715 C C . ALA A 1 92 ? 29.385 29.066 -53.702 1.00 54.56 92 ALA A C 1
ATOM 717 O O . ALA A 1 92 ? 30.478 29.544 -53.414 1.00 54.56 92 ALA A O 1
ATOM 718 N N . ALA A 1 93 ? 29.160 27.750 -53.631 1.00 45.94 93 ALA A N 1
ATOM 719 C CA . ALA A 1 93 ? 30.233 26.761 -53.689 1.00 45.94 93 ALA A CA 1
ATOM 720 C C . ALA A 1 93 ? 29.745 25.499 -54.424 1.00 45.94 93 ALA A C 1
ATOM 722 O O . ALA A 1 93 ? 28.732 24.909 -54.050 1.00 45.94 93 ALA A O 1
ATOM 723 N N . GLU A 1 94 ? 30.487 25.134 -55.470 1.00 52.31 94 GLU A N 1
ATOM 724 C CA . GLU A 1 94 ? 30.465 23.904 -56.279 1.00 52.31 94 GLU A CA 1
ATOM 725 C C . GLU A 1 94 ? 29.915 22.638 -55.580 1.00 52.31 94 GLU A C 1
ATOM 727 O O . GLU A 1 94 ? 30.162 22.428 -54.382 1.00 52.31 94 GLU A O 1
ATOM 732 N N . PRO A 1 95 ? 29.242 21.725 -56.315 1.00 48.69 95 PRO A N 1
ATOM 733 C CA . PRO A 1 95 ? 28.739 20.475 -55.761 1.00 48.69 95 PRO A CA 1
ATOM 734 C C . PRO A 1 95 ? 29.911 19.574 -55.356 1.00 48.69 95 PRO A C 1
ATOM 736 O O . PRO A 1 95 ? 30.440 18.798 -56.150 1.00 48.69 95 PRO A O 1
ATOM 739 N N . ARG A 1 96 ? 30.313 19.654 -54.083 1.00 57.31 96 ARG A N 1
ATOM 740 C CA . ARG A 1 96 ? 31.298 18.742 -53.492 1.00 57.31 96 ARG A CA 1
ATOM 741 C C . ARG A 1 96 ? 30.867 17.300 -53.785 1.00 57.31 96 ARG A C 1
ATOM 743 O O . ARG A 1 96 ? 29.692 16.980 -53.569 1.00 57.31 96 ARG A O 1
ATOM 750 N N . PRO A 1 97 ? 31.776 16.424 -54.251 1.00 53.47 97 PRO A N 1
ATOM 751 C CA . PRO A 1 97 ? 31.432 15.058 -54.608 1.00 53.47 97 PRO A CA 1
ATOM 752 C C . PRO A 1 97 ? 30.816 14.371 -53.391 1.00 53.47 97 PRO A C 1
ATOM 754 O O . PRO A 1 97 ? 31.483 14.098 -52.390 1.00 53.47 97 PRO A O 1
ATOM 757 N N . LYS A 1 98 ? 29.505 14.117 -53.467 1.00 53.62 98 LYS A N 1
ATOM 758 C CA . LYS A 1 98 ? 28.789 13.280 -52.510 1.00 53.62 98 LYS A CA 1
ATOM 759 C C . LYS A 1 98 ? 29.411 11.898 -52.622 1.00 53.62 98 LYS A C 1
ATOM 761 O O . LYS A 1 98 ? 29.060 11.129 -53.512 1.00 53.62 98 LYS A O 1
ATOM 766 N N . HIS A 1 99 ? 30.355 11.587 -51.739 1.00 55.06 99 HIS A N 1
ATOM 767 C CA . HIS A 1 99 ? 30.851 10.234 -51.558 1.00 55.06 99 HIS A CA 1
ATOM 768 C C . HIS A 1 99 ? 29.654 9.359 -51.173 1.00 55.06 99 HIS A C 1
ATOM 770 O O . HIS A 1 99 ? 29.288 9.263 -50.003 1.00 55.06 99 HIS A O 1
ATOM 776 N N . ARG A 1 100 ? 29.035 8.731 -52.179 1.00 54.97 100 ARG A N 1
ATOM 777 C CA . ARG A 1 100 ? 27.999 7.707 -52.049 1.00 54.97 100 ARG A CA 1
ATOM 778 C C . ARG A 1 100 ? 28.637 6.452 -51.458 1.00 54.97 100 ARG A C 1
ATOM 780 O O . ARG A 1 100 ? 28.708 5.418 -52.105 1.00 54.97 100 ARG A O 1
ATOM 787 N N . HIS A 1 101 ? 29.093 6.519 -50.212 1.00 58.03 101 HIS A N 1
ATOM 788 C CA . HIS A 1 101 ? 29.272 5.313 -49.417 1.00 58.03 101 HIS A CA 1
ATOM 789 C C . HIS A 1 101 ? 27.871 4.906 -48.994 1.00 58.03 101 HIS A C 1
ATOM 791 O O . HIS A 1 101 ? 27.403 5.224 -47.903 1.00 58.03 101 HIS A O 1
ATOM 797 N N . SER A 1 102 ? 27.146 4.305 -49.937 1.00 56.28 102 SER A N 1
ATOM 798 C CA . SER A 1 102 ? 25.891 3.665 -49.608 1.00 56.28 102 SER A CA 1
ATOM 799 C C . SER A 1 102 ? 26.204 2.658 -48.507 1.00 56.28 102 SER A C 1
ATOM 801 O O . SER A 1 102 ? 27.136 1.866 -48.615 1.00 56.28 102 SER A O 1
ATOM 803 N N . ASN A 1 103 ? 25.433 2.681 -47.427 1.00 64.50 103 ASN A N 1
ATOM 804 C CA . ASN A 1 103 ? 25.511 1.652 -46.394 1.00 64.50 103 ASN A CA 1
ATOM 805 C C . ASN A 1 103 ? 25.071 0.265 -46.926 1.00 64.50 103 ASN A C 1
ATOM 807 O O . ASN A 1 103 ? 24.885 -0.655 -46.128 1.00 64.50 103 ASN A O 1
ATOM 811 N N . SER A 1 104 ? 24.888 0.110 -48.242 1.00 69.50 104 SER A N 1
ATOM 812 C CA . SER A 1 104 ? 24.557 -1.148 -48.902 1.00 69.50 104 SER A CA 1
ATOM 813 C C . SER A 1 104 ? 25.708 -2.147 -48.756 1.00 69.50 104 SER A C 1
ATOM 815 O O . SER A 1 104 ? 26.870 -1.763 -48.602 1.00 69.50 104 SER A O 1
ATOM 817 N N . MET A 1 105 ? 25.386 -3.441 -48.754 1.00 70.31 105 MET A N 1
ATOM 818 C CA . MET A 1 105 ? 26.409 -4.492 -48.738 1.00 70.31 105 MET A CA 1
ATOM 819 C C . MET A 1 105 ? 27.250 -4.472 -50.020 1.00 70.31 105 MET A C 1
ATOM 821 O O . MET A 1 105 ? 28.455 -4.697 -49.950 1.00 70.31 105 MET A O 1
ATOM 825 N N . ASP A 1 106 ? 26.653 -4.095 -51.151 1.00 72.44 106 ASP A N 1
ATOM 826 C CA . ASP A 1 106 ? 27.319 -4.067 -52.457 1.00 72.44 106 ASP A CA 1
ATOM 827 C C . ASP A 1 106 ? 28.441 -3.020 -52.512 1.00 72.44 106 ASP A C 1
ATOM 829 O O . ASP A 1 106 ? 29.550 -3.316 -52.955 1.00 72.44 106 ASP A O 1
ATOM 833 N N . GLY A 1 107 ? 28.218 -1.832 -51.936 1.00 81.88 107 GLY A N 1
ATOM 834 C CA . GLY A 1 107 ? 29.257 -0.799 -51.822 1.00 81.88 107 GLY A CA 1
ATOM 835 C C . GLY A 1 107 ? 30.385 -1.157 -50.844 1.00 81.88 107 GLY A C 1
ATOM 836 O O . GLY A 1 107 ? 31.494 -0.635 -50.944 1.00 81.88 107 GLY A O 1
ATOM 837 N N . LEU A 1 108 ? 30.123 -2.060 -49.896 1.00 83.25 108 LEU A N 1
ATOM 838 C CA . LEU A 1 108 ? 31.127 -2.590 -48.971 1.00 83.25 108 LEU A CA 1
ATOM 839 C C . LEU A 1 108 ? 32.003 -3.659 -49.636 1.00 83.25 108 LEU A C 1
ATOM 841 O O . LEU A 1 108 ? 33.200 -3.711 -49.353 1.00 83.25 108 LEU A O 1
ATOM 845 N N . SER A 1 109 ? 31.422 -4.469 -50.524 1.00 85.00 109 SER A N 1
ATOM 846 C CA . SER A 1 109 ? 32.129 -5.477 -51.323 1.00 85.00 109 SER A CA 1
ATOM 847 C C . SER A 1 109 ? 33.102 -4.834 -52.312 1.00 85.00 109 SER A C 1
ATOM 849 O O . SER A 1 109 ? 34.266 -5.225 -52.367 1.00 85.00 109 SER A O 1
ATOM 851 N N . GLU A 1 110 ? 32.669 -3.792 -53.026 1.00 86.00 110 GLU A N 1
ATOM 852 C CA . GLU A 1 110 ? 33.541 -3.018 -53.921 1.00 86.00 110 GLU A CA 1
ATOM 853 C C . GLU A 1 110 ? 34.675 -2.326 -53.142 1.00 86.00 110 GLU A C 1
ATOM 855 O O . GLU A 1 110 ? 35.842 -2.369 -53.535 1.00 86.00 110 GLU A O 1
ATOM 860 N N . LEU A 1 111 ? 34.367 -1.777 -51.961 1.00 86.19 111 LEU A N 1
ATOM 861 C CA . LEU A 1 111 ? 35.371 -1.173 -51.086 1.00 86.19 111 LEU A CA 1
ATOM 862 C C . LEU A 1 111 ? 36.359 -2.199 -50.515 1.00 86.19 111 LEU A C 1
ATOM 864 O O . LEU A 1 111 ? 37.500 -1.839 -50.254 1.00 86.19 111 LEU A O 1
ATOM 868 N N . ALA A 1 112 ? 35.961 -3.455 -50.316 1.00 87.81 112 ALA A N 1
ATOM 869 C CA . ALA A 1 112 ? 36.860 -4.499 -49.832 1.00 87.81 112 ALA A CA 1
ATOM 870 C C . ALA A 1 112 ? 37.924 -4.892 -50.871 1.00 87.81 112 ALA A C 1
ATOM 872 O O . ALA A 1 112 ? 39.027 -5.268 -50.472 1.00 87.81 112 ALA A O 1
ATOM 873 N N . LEU A 1 113 ? 37.611 -4.769 -52.169 1.00 89.50 113 LEU A N 1
ATOM 874 C CA . LEU A 1 113 ? 38.568 -4.967 -53.264 1.00 89.50 113 LEU A CA 1
ATOM 875 C C . LEU A 1 113 ? 39.600 -3.828 -53.336 1.00 89.50 113 LEU A C 1
ATOM 877 O O . LEU A 1 113 ? 40.762 -4.083 -53.635 1.00 89.50 113 LEU A O 1
ATOM 881 N N . LEU A 1 114 ? 39.190 -2.591 -53.026 1.00 91.50 114 LEU A N 1
ATOM 882 C CA . LEU A 1 114 ? 40.057 -1.402 -53.041 1.00 91.50 114 LEU A CA 1
ATOM 883 C C . LEU A 1 114 ? 40.856 -1.216 -51.735 1.00 91.50 114 LEU A C 1
ATOM 885 O O . LEU A 1 114 ? 42.051 -0.936 -51.768 1.00 91.50 114 LEU A O 1
ATOM 889 N N . ASP A 1 115 ? 40.199 -1.349 -50.578 1.00 93.06 115 ASP A N 1
ATOM 890 C CA . ASP A 1 115 ? 40.777 -1.204 -49.236 1.00 93.06 115 ASP A CA 1
ATOM 891 C C . ASP A 1 115 ? 40.134 -2.198 -48.236 1.00 93.06 115 ASP A C 1
ATOM 893 O O . ASP A 1 115 ? 39.150 -1.886 -47.539 1.00 93.06 115 ASP A O 1
ATOM 897 N N . PRO A 1 116 ? 40.721 -3.399 -48.081 1.00 91.25 116 PRO A N 1
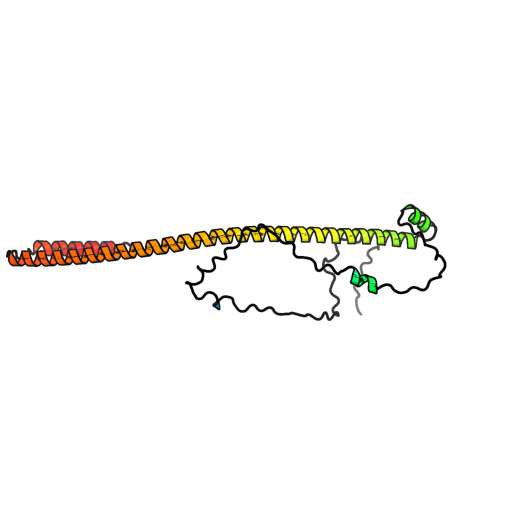ATOM 898 C CA . PRO A 1 116 ? 40.171 -4.439 -47.217 1.00 91.25 116 PRO A CA 1
ATOM 899 C C . PRO A 1 116 ? 40.215 -4.071 -45.726 1.00 91.25 116 PRO A C 1
ATOM 901 O O . PRO A 1 116 ? 39.402 -4.561 -44.936 1.00 91.25 116 PRO A O 1
ATOM 904 N N . LYS A 1 117 ? 41.143 -3.203 -45.298 1.00 93.88 117 LYS A N 1
ATOM 905 C CA . LYS A 1 117 ? 41.264 -2.794 -43.889 1.00 93.88 117 LYS A CA 1
ATOM 906 C C . LYS A 1 117 ? 40.127 -1.853 -43.510 1.00 93.88 117 LYS A C 1
ATOM 908 O O . LYS A 1 117 ? 39.519 -2.010 -42.446 1.00 93.88 117 LYS A O 1
ATOM 913 N N . ARG A 1 118 ? 39.809 -0.894 -44.381 1.00 91.94 118 ARG A N 1
ATOM 914 C CA . ARG A 1 118 ? 38.682 0.021 -44.184 1.00 91.94 118 ARG A CA 1
ATOM 915 C C . ARG A 1 118 ? 37.347 -0.715 -44.216 1.00 91.94 118 ARG A C 1
ATOM 917 O O . ARG A 1 118 ? 36.524 -0.453 -43.337 1.00 91.94 118 ARG A O 1
ATOM 924 N N . ALA A 1 119 ? 37.158 -1.660 -45.139 1.00 93.25 119 ALA A N 1
ATOM 925 C CA . ALA A 1 119 ? 35.949 -2.484 -45.194 1.00 93.25 119 ALA A CA 1
ATOM 926 C C . ALA A 1 119 ? 35.730 -3.277 -43.889 1.00 93.25 119 ALA A C 1
ATOM 928 O O . ALA A 1 119 ? 34.660 -3.191 -43.281 1.00 93.25 119 ALA A O 1
ATOM 929 N N . LYS A 1 120 ? 36.773 -3.947 -43.371 1.00 93.88 120 LYS A N 1
ATOM 930 C CA . LYS A 1 120 ? 36.721 -4.649 -42.071 1.00 93.88 120 LYS A CA 1
ATOM 931 C C . LYS A 1 120 ? 36.355 -3.719 -40.911 1.00 93.88 120 LYS A C 1
ATOM 933 O O . LYS A 1 120 ? 35.528 -4.079 -40.075 1.00 93.88 120 LYS A O 1
ATOM 938 N N . ARG A 1 121 ? 36.924 -2.509 -40.863 1.00 95.62 121 ARG A N 1
ATOM 939 C CA . ARG A 1 121 ? 36.609 -1.514 -39.822 1.00 95.62 121 ARG A CA 1
ATOM 940 C C . ARG A 1 121 ? 35.143 -1.082 -39.864 1.00 95.62 121 ARG A C 1
ATOM 942 O O . ARG A 1 121 ? 34.530 -0.943 -38.808 1.00 95.62 121 ARG A O 1
ATOM 949 N N . ILE A 1 122 ? 34.585 -0.878 -41.058 1.00 94.00 122 ILE A N 1
ATOM 950 C CA . ILE A 1 122 ? 33.174 -0.506 -41.234 1.00 94.00 122 ILE A CA 1
ATOM 951 C C . ILE A 1 122 ? 32.262 -1.637 -40.751 1.00 94.00 122 ILE A C 1
ATOM 953 O O . ILE A 1 122 ? 31.329 -1.370 -39.998 1.00 94.00 122 ILE A O 1
ATOM 957 N N . LEU A 1 123 ? 32.549 -2.892 -41.113 1.00 93.19 123 LEU A N 1
ATOM 958 C CA . LEU A 1 123 ? 31.772 -4.044 -40.641 1.00 93.19 123 LEU A CA 1
ATOM 959 C C . LEU A 1 123 ? 31.842 -4.201 -39.117 1.00 93.19 123 LEU A C 1
ATOM 961 O O . LEU A 1 123 ? 30.806 -4.354 -38.471 1.00 93.19 123 LEU A O 1
ATOM 965 N N . ALA A 1 124 ? 33.035 -4.085 -38.529 1.00 95.62 124 ALA A N 1
ATOM 966 C CA . ALA A 1 124 ? 33.213 -4.162 -37.082 1.00 95.62 124 ALA A CA 1
ATOM 967 C C . ALA A 1 124 ? 32.473 -3.031 -36.344 1.00 95.62 124 ALA A C 1
ATOM 969 O O . ALA A 1 124 ? 31.805 -3.280 -35.342 1.00 95.62 124 ALA A O 1
ATOM 970 N N . ASN A 1 125 ? 32.543 -1.794 -36.851 1.00 96.00 125 ASN A N 1
ATOM 971 C CA . ASN A 1 125 ? 31.811 -0.662 -36.281 1.00 96.00 125 ASN A CA 1
ATOM 972 C C . ASN A 1 125 ? 30.294 -0.814 -36.443 1.00 96.00 125 ASN A C 1
ATOM 974 O O . ASN A 1 125 ? 29.553 -0.530 -35.509 1.00 96.00 125 ASN A O 1
ATOM 978 N N . ARG A 1 126 ? 29.822 -1.325 -37.585 1.00 95.62 126 ARG A N 1
ATOM 979 C CA . ARG A 1 126 ? 28.404 -1.637 -37.795 1.00 95.62 126 ARG A CA 1
ATOM 980 C C . ARG A 1 126 ? 27.918 -2.666 -36.779 1.00 95.62 126 ARG A C 1
ATOM 982 O O . ARG A 1 126 ? 26.878 -2.463 -36.159 1.00 95.62 126 ARG A O 1
ATOM 989 N N . GLN A 1 127 ? 28.678 -3.742 -36.580 1.00 96.38 127 GLN A N 1
ATOM 990 C CA . GLN A 1 127 ? 28.342 -4.782 -35.612 1.00 96.38 127 GLN A CA 1
ATOM 991 C C . GLN A 1 127 ? 28.346 -4.242 -34.176 1.00 96.38 127 GLN A C 1
ATOM 993 O O . GLN A 1 127 ? 27.426 -4.527 -33.409 1.00 96.38 127 GLN A O 1
ATOM 998 N N . SER A 1 128 ? 29.346 -3.439 -33.798 1.00 97.12 128 SER A N 1
ATOM 999 C CA . SER A 1 128 ? 29.410 -2.861 -32.453 1.00 97.12 128 SER A CA 1
ATOM 1000 C C . SER A 1 128 ? 28.319 -1.814 -32.219 1.00 97.12 128 SER A C 1
ATOM 1002 O O . SER A 1 128 ? 27.716 -1.811 -31.147 1.00 97.12 128 SER A O 1
ATOM 1004 N N . ALA A 1 129 ? 27.993 -0.990 -33.218 1.00 97.38 129 ALA A N 1
ATOM 1005 C CA . ALA A 1 129 ? 26.880 -0.047 -33.172 1.00 97.38 129 ALA A CA 1
ATOM 1006 C C . ALA A 1 129 ? 25.531 -0.769 -33.036 1.00 97.38 129 ALA A C 1
ATOM 1008 O O . ALA A 1 129 ? 24.727 -0.376 -32.191 1.00 97.38 129 ALA A O 1
ATOM 1009 N N . ALA A 1 130 ? 25.311 -1.854 -33.789 1.00 97.25 130 ALA A N 1
ATOM 1010 C CA . ALA A 1 130 ? 24.111 -2.685 -33.679 1.00 97.25 130 ALA A CA 1
ATOM 1011 C C . ALA A 1 130 ? 23.957 -3.272 -32.266 1.00 97.25 130 ALA A C 1
ATOM 1013 O O . ALA A 1 130 ? 22.919 -3.074 -31.641 1.00 97.25 130 ALA A O 1
ATOM 1014 N N . ARG A 1 131 ? 25.015 -3.884 -31.713 1.00 97.31 131 ARG A N 1
ATOM 1015 C CA . ARG A 1 131 ? 25.022 -4.400 -30.329 1.00 97.31 131 ARG A CA 1
ATOM 1016 C C . ARG A 1 131 ? 24.812 -3.299 -29.291 1.00 97.31 131 ARG A C 1
ATOM 1018 O O . ARG A 1 131 ? 24.140 -3.507 -28.288 1.00 97.31 131 ARG A O 1
ATOM 1025 N N . SER A 1 132 ? 25.389 -2.115 -29.499 1.00 98.31 132 SER A N 1
ATOM 1026 C CA . SER A 1 132 ? 25.217 -0.996 -28.567 1.00 98.31 132 SER A CA 1
ATOM 1027 C C . SER A 1 132 ? 23.786 -0.456 -28.593 1.00 98.31 132 SER A C 1
ATOM 1029 O O . SER A 1 132 ? 23.228 -0.165 -27.536 1.00 98.31 132 SER A O 1
ATOM 1031 N N . LYS A 1 133 ? 23.174 -0.372 -29.782 1.00 98.38 133 LYS A N 1
ATOM 1032 C CA . LYS A 1 133 ? 21.757 -0.030 -29.937 1.00 98.38 133 LYS A CA 1
ATOM 1033 C C . LYS A 1 133 ? 20.879 -1.073 -29.254 1.00 98.38 133 LYS A C 1
ATOM 1035 O O . LYS A 1 133 ? 20.037 -0.688 -28.459 1.00 98.38 133 LYS A O 1
ATOM 1040 N N . GLU A 1 134 ? 21.140 -2.357 -29.488 1.00 98.12 134 GLU A N 1
ATOM 1041 C CA . GLU A 1 134 ? 20.416 -3.463 -28.858 1.00 98.12 134 GLU A CA 1
ATOM 1042 C C . GLU A 1 134 ? 20.471 -3.392 -27.325 1.00 98.12 134 GLU A C 1
ATOM 1044 O O . GLU A 1 134 ? 19.435 -3.450 -26.666 1.00 98.12 134 GLU A O 1
ATOM 1049 N N . ARG A 1 135 ? 21.663 -3.204 -26.743 1.00 98.62 135 ARG A N 1
ATOM 1050 C CA . ARG A 1 135 ? 21.813 -3.050 -25.287 1.00 98.62 135 ARG A CA 1
ATOM 1051 C C . ARG A 1 135 ? 21.010 -1.871 -24.751 1.00 98.62 135 ARG A C 1
ATOM 1053 O O . ARG A 1 135 ? 20.323 -2.019 -23.749 1.00 98.62 135 ARG A O 1
ATOM 1060 N N . LYS A 1 136 ? 21.068 -0.716 -25.422 1.00 98.56 136 LYS A N 1
ATOM 1061 C CA . LYS A 1 136 ? 20.293 0.463 -25.016 1.00 98.56 136 LYS A CA 1
ATOM 1062 C C . LYS A 1 136 ? 18.792 0.212 -25.114 1.00 98.56 136 LYS A C 1
ATOM 1064 O O . LYS A 1 136 ? 18.083 0.539 -24.176 1.00 98.56 136 LYS A O 1
ATOM 1069 N N . THR A 1 137 ? 18.314 -0.410 -26.193 1.00 98.44 137 THR A N 1
ATOM 1070 C CA . THR A 1 137 ? 16.888 -0.735 -26.341 1.00 98.44 137 THR A CA 1
ATOM 1071 C C . THR A 1 137 ? 16.415 -1.734 -25.287 1.00 98.44 137 THR A C 1
ATOM 1073 O O . THR A 1 137 ? 15.326 -1.564 -24.751 1.00 98.44 137 THR A O 1
ATOM 1076 N N . ARG A 1 138 ? 17.242 -2.730 -24.932 1.00 98.44 138 ARG A N 1
ATOM 1077 C CA . ARG A 1 138 ? 16.939 -3.678 -23.848 1.00 98.44 138 ARG A CA 1
ATOM 1078 C C . ARG A 1 138 ? 16.848 -2.959 -22.503 1.00 98.44 138 ARG A C 1
ATOM 1080 O O . ARG A 1 138 ? 15.810 -3.044 -21.860 1.00 98.44 138 ARG A O 1
ATOM 1087 N N . TYR A 1 139 ? 17.863 -2.171 -22.148 1.00 98.75 139 TYR A N 1
ATOM 1088 C CA . TYR A 1 139 ? 17.879 -1.405 -20.899 1.00 98.75 139 TYR A CA 1
ATOM 1089 C C . TYR A 1 139 ? 16.699 -0.427 -20.787 1.00 98.75 139 TYR A C 1
ATOM 1091 O O . TYR A 1 139 ? 16.070 -0.341 -19.737 1.00 98.75 139 TYR A O 1
ATOM 1099 N N . MET A 1 140 ? 16.351 0.267 -21.877 1.00 98.50 140 MET A N 1
ATOM 1100 C CA . MET A 1 140 ? 15.162 1.126 -21.916 1.00 98.50 140 MET A CA 1
ATOM 1101 C C . MET A 1 140 ? 13.889 0.324 -21.618 1.00 98.50 140 MET A C 1
ATOM 1103 O O . MET A 1 140 ? 13.141 0.700 -20.723 1.00 98.50 140 MET A O 1
ATOM 1107 N N . SER A 1 141 ? 13.692 -0.822 -22.281 1.00 98.50 141 SER A N 1
ATOM 1108 C CA . SER A 1 141 ? 12.518 -1.676 -22.042 1.00 98.50 141 SER A CA 1
ATOM 1109 C C . SER A 1 141 ? 12.470 -2.275 -20.629 1.00 98.50 141 SER A C 1
ATOM 1111 O O . SER A 1 141 ? 11.398 -2.445 -20.054 1.00 98.50 141 SER A O 1
ATOM 1113 N N . GLU A 1 142 ? 13.626 -2.597 -20.043 1.00 98.69 142 GLU A N 1
ATOM 1114 C CA . GLU A 1 142 ? 13.728 -3.082 -18.663 1.00 98.69 142 GLU A CA 1
ATOM 1115 C C . GLU A 1 142 ? 13.332 -1.990 -17.670 1.00 98.69 142 GLU A C 1
ATOM 1117 O O . GLU A 1 142 ? 12.580 -2.256 -16.732 1.00 98.69 142 GLU A O 1
ATOM 1122 N N . LEU A 1 143 ? 13.786 -0.756 -17.901 1.00 98.81 143 LEU A N 1
ATOM 1123 C CA . LEU A 1 143 ? 13.435 0.384 -17.067 1.00 98.81 143 LEU A CA 1
ATOM 1124 C C . LEU A 1 143 ? 11.940 0.712 -17.164 1.00 98.81 143 LEU A C 1
ATOM 1126 O O . LEU A 1 143 ? 11.300 0.913 -16.137 1.00 98.81 143 LEU A O 1
ATOM 1130 N N . GLU A 1 144 ? 11.368 0.696 -18.369 1.00 98.62 144 GLU A N 1
ATOM 1131 C CA . GLU A 1 144 ? 9.928 0.879 -18.592 1.00 98.62 144 GLU A CA 1
ATOM 1132 C C . GLU A 1 144 ? 9.102 -0.171 -17.837 1.00 98.62 144 GLU A C 1
ATOM 1134 O O . GLU A 1 144 ? 8.157 0.178 -17.127 1.00 98.62 144 GLU A O 1
ATOM 1139 N N . ARG A 1 145 ? 9.495 -1.450 -17.910 1.00 98.75 145 ARG A N 1
ATOM 1140 C CA . ARG A 1 145 ? 8.854 -2.516 -17.125 1.00 98.75 145 ARG A CA 1
ATOM 1141 C C . ARG A 1 145 ? 9.001 -2.282 -15.629 1.00 98.75 145 ARG A C 1
ATOM 1143 O O . ARG A 1 145 ? 8.026 -2.446 -14.906 1.00 98.75 145 ARG A O 1
ATOM 1150 N N . LYS A 1 146 ? 10.183 -1.879 -15.148 1.00 98.81 146 LYS A N 1
ATOM 1151 C CA . LYS A 1 146 ? 10.394 -1.641 -13.713 1.00 98.81 146 LYS A CA 1
ATOM 1152 C C . LYS A 1 146 ? 9.536 -0.488 -13.200 1.00 98.81 146 LYS A C 1
ATOM 1154 O O . LYS A 1 146 ? 8.991 -0.602 -12.107 1.00 98.81 146 LYS A O 1
ATOM 1159 N N . VAL A 1 147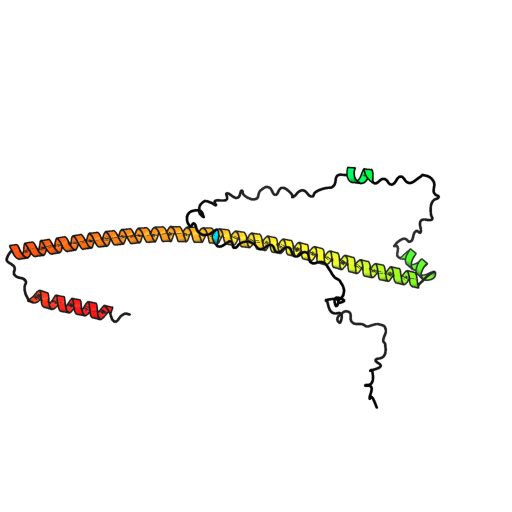 ? 9.382 0.576 -13.986 1.00 98.81 147 VAL A N 1
ATOM 1160 C CA . VAL A 1 147 ? 8.470 1.683 -13.670 1.00 98.81 147 VAL A CA 1
ATOM 1161 C C . VAL A 1 147 ? 7.033 1.179 -13.576 1.00 98.81 147 VAL A C 1
ATOM 1163 O O . VAL A 1 147 ? 6.385 1.433 -12.567 1.00 98.81 147 VAL A O 1
ATOM 1166 N N . GLN A 1 148 ? 6.561 0.406 -14.559 1.00 98.75 148 GLN A N 1
ATOM 1167 C CA . GLN A 1 148 ? 5.212 -0.170 -14.528 1.00 98.75 148 GLN A CA 1
ATOM 1168 C C . GLN A 1 148 ? 5.004 -1.072 -13.305 1.00 98.75 148 GLN A C 1
ATOM 1170 O O . GLN A 1 148 ? 4.020 -0.917 -12.589 1.00 98.75 148 GLN A O 1
ATOM 1175 N N . THR A 1 149 ? 5.949 -1.970 -13.013 1.00 98.62 149 THR A N 1
ATOM 1176 C CA . THR A 1 149 ? 5.881 -2.851 -11.840 1.00 98.62 149 THR A CA 1
ATOM 1177 C C . THR A 1 149 ? 5.817 -2.049 -10.540 1.00 98.62 149 THR A C 1
ATOM 1179 O O . THR A 1 149 ? 4.908 -2.262 -9.743 1.00 98.62 149 THR A O 1
ATOM 1182 N N . LEU A 1 150 ? 6.715 -1.078 -10.346 1.00 98.75 150 LEU A N 1
ATOM 1183 C CA . LEU A 1 150 ? 6.714 -0.238 -9.144 1.00 98.75 150 LEU A CA 1
ATOM 1184 C C . LEU A 1 150 ? 5.426 0.584 -9.011 1.00 98.75 150 LEU A C 1
ATOM 1186 O O . LEU A 1 150 ? 4.917 0.740 -7.907 1.00 98.75 150 LEU A O 1
ATOM 1190 N N . GLN A 1 151 ? 4.869 1.079 -10.118 1.00 98.69 151 GLN A N 1
ATOM 1191 C CA . GLN A 1 151 ? 3.574 1.761 -10.109 1.00 98.69 151 GLN A CA 1
ATOM 1192 C C . GLN A 1 151 ? 2.448 0.820 -9.670 1.00 98.69 151 GLN A C 1
ATOM 1194 O O . GLN A 1 151 ? 1.664 1.186 -8.798 1.00 98.69 151 GLN A O 1
ATOM 1199 N N . THR A 1 152 ? 2.388 -0.404 -10.206 1.00 98.56 152 THR A N 1
ATOM 1200 C CA . THR A 1 152 ? 1.374 -1.389 -9.790 1.00 98.56 152 THR A CA 1
ATOM 1201 C C . THR A 1 152 ? 1.524 -1.803 -8.326 1.00 98.56 152 THR A C 1
ATOM 1203 O O . THR A 1 152 ? 0.521 -1.934 -7.623 1.00 98.56 152 THR A O 1
ATOM 1206 N N . GLU A 1 153 ? 2.760 -1.957 -7.842 1.00 98.62 153 GLU A N 1
ATOM 1207 C CA . GLU A 1 153 ? 3.054 -2.222 -6.432 1.00 98.62 153 GLU A CA 1
ATOM 1208 C C . GLU A 1 153 ? 2.580 -1.057 -5.557 1.00 98.62 153 GLU A C 1
ATOM 1210 O O . GLU A 1 153 ? 1.875 -1.287 -4.578 1.00 98.62 153 GLU A O 1
ATOM 1215 N N . ALA A 1 154 ? 2.879 0.187 -5.944 1.00 98.31 154 ALA A N 1
ATOM 1216 C CA . ALA A 1 154 ? 2.435 1.375 -5.225 1.00 98.31 154 ALA A CA 1
ATOM 1217 C C . ALA A 1 154 ? 0.904 1.447 -5.136 1.00 98.31 154 ALA A C 1
ATOM 1219 O O . ALA A 1 154 ? 0.371 1.590 -4.041 1.00 98.31 154 ALA A O 1
ATOM 1220 N N . THR A 1 155 ? 0.184 1.260 -6.248 1.00 98.31 155 THR A N 1
ATOM 1221 C CA . THR A 1 155 ? -1.289 1.232 -6.245 1.00 98.31 155 THR A CA 1
ATOM 1222 C C . THR A 1 155 ? -1.839 0.125 -5.344 1.00 98.31 155 THR A C 1
ATOM 1224 O O . THR A 1 155 ? -2.791 0.345 -4.595 1.00 98.31 155 THR A O 1
ATOM 1227 N N . THR A 1 156 ? -1.224 -1.058 -5.379 1.00 98.62 156 THR A N 1
ATOM 1228 C CA . THR A 1 156 ? -1.640 -2.203 -4.560 1.00 98.62 156 THR A CA 1
ATOM 1229 C C . THR A 1 156 ? -1.421 -1.937 -3.070 1.00 98.62 156 THR A C 1
ATOM 1231 O O . THR A 1 156 ? -2.299 -2.218 -2.256 1.00 98.62 156 THR A O 1
ATOM 1234 N N . LEU A 1 157 ? -0.272 -1.366 -2.703 1.00 98.81 157 LEU A N 1
ATOM 1235 C CA . LEU A 1 157 ? 0.041 -0.984 -1.327 1.00 98.81 157 LEU A CA 1
ATOM 1236 C C . LEU A 1 157 ? -0.873 0.143 -0.832 1.00 98.81 157 LEU A C 1
ATOM 1238 O O . LEU A 1 157 ? -1.370 0.066 0.288 1.00 98.81 157 LEU A O 1
ATOM 1242 N N . SER A 1 158 ? -1.167 1.144 -1.665 1.00 98.44 158 SER A N 1
ATOM 1243 C CA . SER A 1 158 ? -2.127 2.201 -1.326 1.00 98.44 158 SER A CA 1
ATOM 1244 C C . SER A 1 158 ? -3.513 1.634 -1.018 1.00 98.44 158 SER A C 1
ATOM 1246 O O . SER A 1 158 ? -4.111 2.011 -0.014 1.00 98.44 158 SER A O 1
ATOM 1248 N N . ALA A 1 159 ? -4.000 0.679 -1.817 1.00 98.25 159 ALA A N 1
ATOM 1249 C CA . ALA A 1 159 ? -5.275 0.017 -1.548 1.00 98.25 159 ALA A CA 1
ATOM 1250 C C . ALA A 1 159 ? -5.266 -0.750 -0.212 1.00 98.25 159 ALA A C 1
ATOM 1252 O O . ALA A 1 159 ? -6.240 -0.689 0.538 1.00 98.25 159 ALA A O 1
ATOM 1253 N N . GLN A 1 160 ? -4.162 -1.434 0.117 1.00 98.50 160 GLN A N 1
ATOM 1254 C CA . GLN A 1 160 ? -4.011 -2.122 1.406 1.00 98.50 160 GLN A CA 1
ATOM 1255 C C . GLN A 1 160 ? -4.045 -1.149 2.588 1.00 98.50 160 GLN A C 1
ATOM 1257 O O . GLN A 1 160 ? -4.723 -1.419 3.578 1.00 98.50 160 GLN A O 1
ATOM 1262 N N . ILE A 1 161 ? -3.366 -0.002 2.475 1.00 98.50 161 ILE A N 1
ATOM 1263 C CA . ILE A 1 161 ? -3.383 1.045 3.505 1.00 98.50 161 ILE A CA 1
ATOM 1264 C C . ILE A 1 161 ? -4.815 1.526 3.754 1.00 98.50 161 ILE A C 1
ATOM 1266 O O . ILE A 1 161 ? -5.235 1.594 4.906 1.00 98.50 161 ILE A O 1
ATOM 1270 N N . THR A 1 162 ? -5.591 1.790 2.699 1.00 98.31 162 THR A N 1
ATOM 1271 C CA . THR A 1 162 ? -6.989 2.228 2.837 1.00 98.31 162 THR A CA 1
ATOM 1272 C C . THR A 1 162 ? -7.852 1.210 3.586 1.00 98.31 162 THR A C 1
ATOM 1274 O O . THR A 1 162 ? -8.671 1.594 4.422 1.00 98.31 162 THR A O 1
ATOM 1277 N N . VAL A 1 163 ? -7.679 -0.089 3.317 1.00 98.38 163 VAL A N 1
ATOM 1278 C CA . VAL A 1 163 ? -8.414 -1.148 4.031 1.00 98.38 163 VAL A CA 1
ATOM 1279 C C . VAL A 1 163 ? -8.021 -1.177 5.507 1.00 98.38 163 VAL A C 1
ATOM 1281 O O . VAL A 1 163 ? -8.893 -1.115 6.370 1.00 98.38 163 VAL A O 1
ATOM 1284 N N . LEU A 1 164 ? -6.722 -1.179 5.809 1.00 98.44 164 LEU A N 1
ATOM 1285 C CA . LEU A 1 164 ? -6.234 -1.208 7.190 1.00 98.44 164 LEU A CA 1
ATOM 1286 C C . LEU A 1 164 ? -6.663 0.026 7.992 1.00 98.44 164 LEU A C 1
ATOM 1288 O O . LEU A 1 164 ? -7.035 -0.100 9.156 1.00 98.44 164 LEU A O 1
ATOM 1292 N N . GLN A 1 165 ? -6.661 1.211 7.377 1.00 98.31 165 GLN A N 1
ATOM 1293 C CA . GLN A 1 165 ? -7.156 2.438 8.007 1.00 98.31 165 GLN A CA 1
ATOM 1294 C C . GLN A 1 165 ? -8.644 2.333 8.360 1.00 98.31 165 GLN A C 1
ATOM 1296 O O . GLN A 1 165 ? -9.050 2.722 9.457 1.00 98.31 165 GLN A O 1
ATOM 1301 N N . ARG A 1 166 ? -9.459 1.763 7.463 1.00 98.12 166 ARG A N 1
ATOM 1302 C CA . ARG A 1 166 ? -10.884 1.514 7.719 1.00 98.12 166 ARG A CA 1
ATOM 1303 C C . ARG A 1 166 ? -11.084 0.562 8.899 1.00 98.12 166 ARG A C 1
ATOM 1305 O O . ARG A 1 166 ? -11.891 0.855 9.782 1.00 98.12 166 ARG A O 1
ATOM 1312 N N . ASP A 1 167 ? -10.349 -0.545 8.919 1.00 98.06 167 ASP A N 1
ATOM 1313 C CA . ASP A 1 167 ? -10.453 -1.567 9.963 1.00 98.06 167 ASP A CA 1
ATOM 1314 C C . ASP A 1 167 ? -10.001 -1.023 11.323 1.00 98.06 167 ASP A C 1
ATOM 1316 O O . ASP A 1 167 ? -10.689 -1.212 12.328 1.00 98.06 167 ASP A O 1
ATOM 1320 N N . ALA A 1 168 ? -8.900 -0.266 11.358 1.00 97.69 168 ALA A N 1
ATOM 1321 C CA . ALA A 1 168 ? -8.418 0.402 12.564 1.00 97.69 168 ALA A CA 1
ATOM 1322 C C . ALA A 1 168 ? -9.450 1.398 13.119 1.00 97.69 168 ALA A C 1
ATOM 1324 O O . ALA A 1 168 ? -9.718 1.412 14.326 1.00 97.69 168 ALA A O 1
ATOM 1325 N N . GLY A 1 169 ? -10.086 2.189 12.247 1.00 97.62 169 GLY A N 1
ATOM 1326 C CA . GLY A 1 169 ? -11.183 3.079 12.630 1.00 97.62 169 GLY A CA 1
ATOM 1327 C C . GLY A 1 169 ? -12.389 2.317 13.190 1.00 97.62 169 GLY A C 1
ATOM 1328 O O . GLY A 1 169 ? -12.923 2.684 14.240 1.00 97.62 169 GLY A O 1
ATOM 1329 N N . GLY A 1 170 ? -12.777 1.214 12.542 1.00 97.94 170 GLY A N 1
ATOM 1330 C CA . GLY A 1 170 ? -13.862 0.338 12.992 1.00 97.94 170 GLY A CA 1
ATOM 1331 C C . GLY A 1 170 ? -13.607 -0.265 14.376 1.00 97.94 170 GLY A C 1
ATOM 1332 O O . GLY A 1 170 ? -14.441 -0.126 15.272 1.00 97.94 170 GLY A O 1
ATOM 1333 N N . LEU A 1 171 ? -12.427 -0.856 14.583 1.00 98.12 171 LEU A N 1
ATOM 1334 C CA . LEU A 1 171 ? -12.013 -1.425 15.870 1.00 98.12 171 LEU A CA 1
ATOM 1335 C C . LEU A 1 171 ? -11.946 -0.361 16.969 1.00 98.12 171 LEU A C 1
ATOM 1337 O O . LEU A 1 171 ? -12.360 -0.611 18.099 1.00 98.12 171 LEU A O 1
ATOM 1341 N N . THR A 1 172 ? -11.480 0.846 16.645 1.00 98.25 172 THR A N 1
ATOM 1342 C CA . THR A 1 172 ? -11.437 1.966 17.595 1.00 98.25 172 THR A CA 1
ATOM 1343 C C . THR A 1 172 ? -12.842 2.381 18.031 1.00 98.25 172 THR A C 1
ATOM 1345 O O . THR A 1 172 ? -13.090 2.577 19.225 1.00 98.25 172 THR A O 1
ATOM 1348 N N . ALA A 1 173 ? -13.790 2.477 17.095 1.00 97.69 173 ALA A N 1
ATOM 1349 C CA . ALA A 1 173 ? -15.184 2.787 17.401 1.00 97.69 173 ALA A CA 1
ATOM 1350 C C . ALA A 1 173 ? -15.848 1.688 18.251 1.00 97.69 173 ALA A C 1
ATOM 1352 O O . ALA A 1 173 ? -16.543 1.988 19.227 1.00 97.69 173 ALA A O 1
ATOM 1353 N N . GLU A 1 174 ? -15.598 0.416 17.933 1.00 98.31 174 GLU A N 1
ATOM 1354 C CA . GLU A 1 174 ? -16.088 -0.713 18.724 1.00 98.31 174 GLU A CA 1
ATOM 1355 C C . GLU A 1 174 ? -15.486 -0.720 20.135 1.00 98.31 174 GLU A C 1
ATOM 1357 O O . GLU A 1 174 ? -16.213 -0.877 21.117 1.00 98.31 174 GLU A O 1
ATOM 1362 N N . ASN A 1 175 ? -14.186 -0.452 20.263 1.00 98.38 175 ASN A N 1
ATOM 1363 C CA . ASN A 1 175 ? -13.511 -0.358 21.553 1.00 98.38 175 ASN A CA 1
ATOM 1364 C C . ASN A 1 175 ? -14.113 0.759 22.421 1.00 98.38 175 ASN A C 1
ATOM 1366 O O . ASN A 1 175 ? -14.420 0.534 23.593 1.00 98.38 175 ASN A O 1
ATOM 1370 N N . LYS A 1 176 ? -14.373 1.937 21.834 1.00 98.19 176 LYS A N 1
ATOM 1371 C CA . LYS A 1 176 ? -15.076 3.044 22.506 1.00 98.19 176 LYS A CA 1
ATOM 1372 C C . LYS A 1 176 ? -16.470 2.612 22.982 1.00 98.19 176 LYS A C 1
ATOM 1374 O O . LYS A 1 176 ? -16.821 2.839 24.139 1.00 98.19 176 LYS A O 1
ATOM 1379 N N . LYS A 1 177 ? -17.244 1.923 22.136 1.00 98.56 177 LYS A N 1
ATOM 1380 C CA . LYS A 1 177 ? -18.575 1.400 22.493 1.00 98.56 177 LYS A CA 1
ATOM 1381 C C . LYS A 1 177 ? -18.516 0.384 23.637 1.00 98.56 177 LYS A C 1
ATOM 1383 O O . LYS A 1 177 ? -19.347 0.439 24.544 1.00 98.56 177 LYS A O 1
ATOM 1388 N N . LEU A 1 178 ? -17.555 -0.538 23.610 1.00 98.62 178 LEU A N 1
ATOM 1389 C CA . LEU A 1 178 ? -17.377 -1.544 24.658 1.00 98.62 178 LEU A CA 1
ATOM 1390 C C . LEU A 1 178 ? -16.967 -0.910 25.989 1.00 98.62 178 LEU A C 1
ATOM 1392 O O . LEU A 1 178 ? -17.532 -1.277 27.016 1.00 98.62 178 LEU A O 1
ATOM 1396 N N . LYS A 1 179 ? -16.068 0.081 25.975 1.00 98.56 179 LYS A N 1
ATOM 1397 C CA . LYS A 1 179 ? -15.696 0.855 27.171 1.00 98.56 179 LYS A CA 1
ATOM 1398 C C . LYS A 1 179 ? -16.900 1.563 27.791 1.00 98.56 179 LYS A C 1
ATOM 1400 O O . LYS A 1 179 ? -17.130 1.428 28.988 1.00 98.56 179 LYS A O 1
ATOM 1405 N N . LEU A 1 180 ? -17.712 2.239 26.977 1.00 98.38 180 LEU A N 1
ATOM 1406 C CA . LEU A 1 180 ? -18.938 2.890 27.451 1.00 98.38 180 LEU A CA 1
ATOM 1407 C C . LEU A 1 180 ? -19.934 1.881 28.037 1.00 98.38 180 LEU A C 1
ATOM 1409 O O . LEU A 1 180 ? -20.520 2.118 29.091 1.00 98.38 180 LEU A O 1
ATOM 1413 N N . LYS A 1 181 ? -20.105 0.723 27.386 1.00 98.56 181 LYS A N 1
ATOM 1414 C CA . LYS A 1 181 ? -20.973 -0.347 27.892 1.00 98.56 181 LYS A CA 1
ATOM 1415 C C . LYS A 1 181 ? -20.463 -0.915 29.219 1.00 98.56 181 LYS A C 1
ATOM 1417 O O . LYS A 1 181 ? -21.269 -1.176 30.108 1.00 98.56 181 LYS A O 1
ATOM 1422 N N . LEU A 1 182 ? -19.151 -1.101 29.353 1.00 98.62 182 LEU A N 1
ATOM 1423 C CA . LEU A 1 182 ? -18.523 -1.560 30.589 1.00 98.62 182 LEU A CA 1
ATOM 1424 C C . LEU A 1 182 ? -18.777 -0.569 31.730 1.00 98.62 182 LEU A C 1
ATOM 1426 O O . LEU A 1 182 ? -19.245 -0.982 32.786 1.00 98.62 182 LEU A O 1
ATOM 1430 N N . GLN A 1 183 ? -18.555 0.724 31.488 1.00 98.62 183 GLN A N 1
ATOM 1431 C CA . GLN A 1 183 ? -18.797 1.779 32.473 1.00 98.62 183 GLN A CA 1
ATOM 1432 C C . GLN A 1 183 ? -20.262 1.808 32.933 1.00 98.62 183 GLN A C 1
ATOM 1434 O O . GLN A 1 183 ? -20.537 1.877 34.129 1.00 98.62 183 GLN A O 1
ATOM 1439 N N . ALA A 1 184 ? -21.213 1.695 32.001 1.00 98.38 184 ALA A N 1
ATOM 1440 C CA . ALA A 1 184 ? -22.635 1.648 32.337 1.00 98.38 184 ALA A CA 1
ATOM 1441 C C . ALA A 1 184 ? -22.992 0.424 33.202 1.00 98.38 184 ALA A C 1
ATOM 1443 O O . ALA A 1 184 ? -23.766 0.534 34.153 1.00 98.38 184 ALA A O 1
ATOM 1444 N N . LEU A 1 185 ? -22.414 -0.745 32.899 1.00 98.56 185 LEU A N 1
ATOM 1445 C CA . LEU A 1 185 ? -22.619 -1.959 33.695 1.00 98.56 185 LEU A CA 1
ATOM 1446 C C . LEU A 1 185 ? -21.995 -1.853 35.092 1.00 98.56 185 LEU A C 1
ATOM 1448 O O . LEU A 1 185 ? -22.597 -2.330 36.051 1.00 98.56 185 LEU A O 1
ATOM 1452 N N . GLN A 1 186 ? -20.832 -1.211 35.220 1.00 98.38 186 GLN A N 1
ATOM 1453 C CA . GLN A 1 186 ? -20.194 -0.946 36.513 1.00 98.38 186 GLN A CA 1
ATOM 1454 C C . GLN A 1 186 ? -21.070 -0.041 37.387 1.00 98.38 186 GLN A C 1
ATOM 1456 O O . GLN A 1 186 ? -21.408 -0.427 38.503 1.00 98.38 186 GLN A O 1
ATOM 1461 N N . GLN A 1 187 ? -21.555 1.082 36.846 1.00 98.56 187 GLN A N 1
ATOM 1462 C CA . GLN A 1 187 ? -22.487 1.969 37.556 1.00 98.56 187 GLN A CA 1
ATOM 1463 C C . GLN A 1 187 ? -23.769 1.238 37.978 1.00 98.56 187 GLN A C 1
ATOM 1465 O O . GLN A 1 187 ? -24.279 1.427 39.081 1.00 98.56 187 GLN A O 1
ATOM 1470 N N . GLN A 1 188 ? -24.297 0.362 37.119 1.00 98.19 188 GLN A N 1
ATOM 1471 C CA . GLN A 1 188 ? -25.466 -0.445 37.460 1.00 98.19 188 GLN A CA 1
ATOM 1472 C C . GLN A 1 188 ? -25.187 -1.422 38.616 1.00 98.19 188 GLN A C 1
ATOM 1474 O O . GLN A 1 188 ? -26.070 -1.643 39.448 1.00 98.19 188 GLN A O 1
ATOM 1479 N N . ALA A 1 189 ? -23.998 -2.030 38.662 1.00 97.88 189 ALA A N 1
ATOM 1480 C CA . ALA A 1 189 ? -23.599 -2.928 39.742 1.00 97.88 189 ALA A CA 1
ATOM 1481 C C . ALA A 1 189 ? -23.459 -2.177 41.075 1.00 97.88 189 ALA A C 1
ATOM 1483 O O . ALA A 1 189 ? -24.026 -2.627 42.068 1.00 97.88 189 ALA A O 1
ATOM 1484 N N . GLU A 1 190 ? -22.819 -1.006 41.071 1.00 97.88 190 GLU A N 1
ATOM 1485 C CA . GLU A 1 190 ? -22.678 -0.138 42.249 1.00 97.88 190 GLU A CA 1
ATOM 1486 C C . GLU A 1 190 ? -24.041 0.271 42.824 1.00 97.88 190 GLU A C 1
ATOM 1488 O O . GLU A 1 190 ? -24.288 0.135 44.021 1.00 97.88 190 GLU A O 1
ATOM 1493 N N . LEU A 1 191 ? -24.979 0.696 41.969 1.00 98.25 191 LEU A N 1
ATOM 1494 C CA . LEU A 1 191 ? -26.341 1.028 42.402 1.00 98.25 191 LEU A CA 1
ATOM 1495 C C . LEU A 1 191 ? -27.057 -0.180 43.023 1.00 98.25 191 LEU A C 1
ATOM 1497 O O . LEU A 1 191 ? -27.770 -0.040 44.017 1.00 98.25 191 LEU A O 1
ATOM 1501 N N . ARG A 1 192 ? -26.876 -1.380 42.456 1.00 97.88 192 ARG A N 1
ATOM 1502 C CA . ARG A 1 192 ? -27.447 -2.617 43.014 1.00 97.88 192 ARG A CA 1
ATOM 1503 C C . ARG A 1 192 ? -26.819 -2.994 44.351 1.00 97.88 192 ARG A C 1
ATOM 1505 O O . ARG A 1 192 ? -27.525 -3.518 45.210 1.00 97.88 192 ARG A O 1
ATOM 1512 N N . GLU A 1 193 ? -25.524 -2.770 44.526 1.00 97.38 193 GLU A N 1
ATOM 1513 C CA . GLU A 1 193 ? -24.829 -3.012 45.789 1.00 97.38 193 GLU A CA 1
ATOM 1514 C C . GLU A 1 193 ? -25.320 -2.052 46.875 1.00 97.38 193 GLU A C 1
ATOM 1516 O O . GLU A 1 193 ? -25.783 -2.512 47.918 1.00 97.38 193 GLU A O 1
ATOM 1521 N N . ALA A 1 194 ? -25.388 -0.752 46.574 1.00 97.75 194 ALA A N 1
ATOM 1522 C CA . ALA A 1 194 ? -25.927 0.258 47.483 1.00 97.75 194 ALA A CA 1
ATOM 1523 C C . ALA A 1 194 ? -27.382 -0.035 47.903 1.00 97.75 194 ALA A C 1
ATOM 1525 O O . ALA A 1 194 ? -27.735 0.083 49.078 1.00 97.75 194 ALA A O 1
ATOM 1526 N N . LEU A 1 195 ? -28.230 -0.469 46.961 1.00 97.69 195 LEU A N 1
ATOM 1527 C CA . LEU A 1 195 ? -29.600 -0.897 47.263 1.00 97.69 195 LEU A CA 1
ATOM 1528 C C . LEU A 1 195 ? -29.631 -2.132 48.172 1.00 97.69 195 LEU A C 1
ATOM 1530 O O . LEU A 1 195 ? -30.407 -2.171 49.128 1.00 97.69 195 LEU A O 1
ATOM 1534 N N . ASN A 1 196 ? -28.792 -3.134 47.899 1.00 97.50 196 ASN A N 1
ATOM 1535 C CA . ASN A 1 196 ? -28.699 -4.325 48.741 1.00 97.50 196 ASN A CA 1
ATOM 1536 C C . ASN A 1 196 ? -28.237 -3.981 50.160 1.00 97.50 196 ASN A C 1
ATOM 1538 O O . ASN A 1 196 ? -28.776 -4.535 51.117 1.00 97.50 196 ASN A O 1
ATOM 1542 N N . ASP A 1 197 ? -27.281 -3.070 50.316 1.00 97.00 197 ASP A N 1
ATOM 1543 C CA . ASP A 1 197 ? -26.805 -2.638 51.629 1.00 97.00 197 ASP A CA 1
ATOM 1544 C C . ASP A 1 197 ? -27.868 -1.852 52.401 1.00 97.00 197 ASP A C 1
ATOM 1546 O O . ASP A 1 197 ? -28.069 -2.115 53.588 1.00 97.00 197 ASP A O 1
ATOM 1550 N N . SER A 1 198 ? -28.637 -0.980 51.737 1.00 96.94 198 SER A N 1
ATOM 1551 C CA . SER A 1 198 ? -29.790 -0.311 52.359 1.00 96.94 198 SER A CA 1
ATOM 1552 C C . SER A 1 198 ? -30.828 -1.323 52.847 1.00 96.94 198 SER A C 1
ATOM 1554 O O . SER A 1 198 ? -31.245 -1.274 54.003 1.00 96.94 198 SER A O 1
ATOM 1556 N N . LEU A 1 199 ? -31.189 -2.303 52.011 1.00 96.44 199 LEU A N 1
ATOM 1557 C CA . LEU A 1 199 ? -32.139 -3.355 52.387 1.00 96.44 199 LEU A CA 1
ATOM 1558 C C . LEU A 1 199 ? -31.617 -4.216 53.542 1.00 96.44 199 LEU A C 1
ATOM 1560 O O . LEU A 1 199 ? -32.375 -4.578 54.443 1.00 96.44 199 LEU A O 1
ATOM 1564 N N . ARG A 1 200 ? -30.319 -4.542 53.553 1.00 95.62 200 ARG A N 1
ATOM 1565 C CA . ARG A 1 200 ? -29.685 -5.247 54.676 1.00 95.62 200 ARG A CA 1
ATOM 1566 C C . ARG A 1 200 ? -29.787 -4.432 55.959 1.00 95.62 200 ARG A C 1
ATOM 1568 O O . ARG A 1 200 ? -30.145 -5.006 56.985 1.00 95.62 200 ARG A O 1
ATOM 1575 N N . ASN A 1 201 ? -29.519 -3.129 55.904 1.00 94.81 201 ASN A N 1
ATOM 1576 C CA . ASN A 1 201 ? -29.627 -2.236 57.057 1.00 94.81 201 ASN A CA 1
ATOM 1577 C C . ASN A 1 201 ? -31.070 -2.166 57.579 1.00 94.81 201 ASN A C 1
ATOM 1579 O O . ASN A 1 201 ? -31.297 -2.359 58.774 1.00 94.81 201 ASN A O 1
ATOM 1583 N N . GLU A 1 202 ? -32.061 -1.993 56.701 1.00 94.31 202 GLU A N 1
ATOM 1584 C CA . GLU A 1 202 ? -33.483 -2.013 57.072 1.00 94.31 202 GLU A CA 1
ATOM 1585 C C . GLU A 1 202 ? -33.895 -3.346 57.710 1.00 94.31 202 GLU A C 1
ATOM 1587 O O . GLU A 1 202 ? -34.536 -3.363 58.763 1.00 94.31 202 GLU A O 1
ATOM 1592 N N . LEU A 1 203 ? -33.468 -4.477 57.138 1.00 93.56 203 LEU A N 1
ATOM 1593 C CA . LEU A 1 203 ? -33.720 -5.798 57.715 1.00 93.56 203 LEU A CA 1
ATOM 1594 C C . LEU A 1 203 ? -33.108 -5.947 59.112 1.00 93.56 203 LEU A C 1
ATOM 1596 O O . LEU A 1 203 ? -33.730 -6.563 59.978 1.00 93.56 203 LEU A O 1
ATOM 1600 N N . GLN A 1 204 ? -31.907 -5.413 59.351 1.00 91.00 204 GLN A N 1
ATOM 1601 C CA . GLN A 1 204 ? -31.292 -5.420 60.684 1.00 91.00 204 GLN A CA 1
ATOM 1602 C C . GLN A 1 204 ? -32.102 -4.575 61.676 1.00 91.00 204 GLN A C 1
ATOM 1604 O O . GLN A 1 204 ? -32.382 -5.041 62.782 1.00 91.00 204 GLN A O 1
ATOM 1609 N N . HIS A 1 205 ? -32.548 -3.379 61.276 1.00 90.38 205 HIS A N 1
ATOM 1610 C CA . HIS A 1 205 ? -33.403 -2.529 62.108 1.00 90.38 205 HIS A CA 1
ATOM 1611 C C . HIS A 1 205 ? -34.727 -3.211 62.471 1.00 90.38 205 HIS A C 1
ATOM 1613 O O . HIS A 1 205 ? -35.113 -3.222 63.641 1.00 90.38 205 HIS A O 1
ATOM 1619 N N . ILE A 1 206 ? -35.395 -3.831 61.494 1.00 91.38 206 ILE A N 1
ATOM 1620 C CA . ILE A 1 206 ? -36.655 -4.554 61.714 1.00 91.38 206 ILE A CA 1
ATOM 1621 C C . ILE A 1 206 ? -36.438 -5.751 62.647 1.00 91.38 206 ILE A C 1
ATOM 1623 O O . ILE A 1 206 ? -37.227 -5.954 63.568 1.00 91.38 206 ILE A O 1
ATOM 1627 N N . LYS A 1 207 ? -35.357 -6.523 62.466 1.00 88.56 207 LYS A N 1
ATOM 1628 C CA . LYS A 1 207 ? -35.017 -7.650 63.355 1.00 88.56 207 LYS A CA 1
ATOM 1629 C C . LYS A 1 207 ? -34.823 -7.207 64.804 1.00 88.56 207 LYS A C 1
ATOM 1631 O O . LYS A 1 207 ? -35.332 -7.867 65.709 1.00 88.56 207 LYS A O 1
ATOM 1636 N N . PHE A 1 208 ? -34.133 -6.086 65.015 1.00 82.62 208 PHE A N 1
ATOM 1637 C CA . PHE A 1 208 ? -33.932 -5.516 66.344 1.00 82.62 208 PHE A CA 1
ATOM 1638 C C . PHE A 1 208 ? -35.257 -5.054 66.971 1.00 82.62 208 PHE A C 1
ATOM 1640 O O . PHE A 1 208 ? -35.549 -5.402 68.114 1.00 82.62 208 PHE A O 1
ATOM 1647 N N . ALA A 1 209 ? -36.098 -4.340 66.213 1.00 83.31 209 ALA A N 1
ATOM 1648 C CA . ALA A 1 209 ? -37.404 -3.864 66.679 1.00 83.31 209 ALA A CA 1
ATOM 1649 C C . ALA A 1 209 ? -38.396 -5.004 66.983 1.00 83.31 209 ALA A C 1
ATOM 1651 O O . ALA A 1 209 ? -39.196 -4.896 67.909 1.00 83.31 209 ALA A O 1
ATOM 1652 N N . ALA A 1 210 ? -38.325 -6.114 66.242 1.00 82.88 210 ALA A N 1
ATOM 1653 C CA . ALA A 1 210 ? -39.150 -7.302 66.459 1.00 82.88 210 ALA A CA 1
ATOM 1654 C C . ALA A 1 210 ? -38.693 -8.174 67.650 1.00 82.88 210 ALA A C 1
ATOM 1656 O O . ALA A 1 210 ? -39.297 -9.216 67.907 1.00 82.88 210 ALA A O 1
ATOM 1657 N N . GLY A 1 211 ? -37.624 -7.796 68.364 1.00 68.88 211 GLY A N 1
ATOM 1658 C CA . GLY A 1 211 ? -37.119 -8.533 69.528 1.00 68.88 211 GLY A CA 1
ATOM 1659 C C . GLY A 1 211 ? -36.465 -9.885 69.202 1.00 68.88 211 GLY A C 1
ATOM 1660 O O . GLY A 1 211 ? -36.190 -10.664 70.115 1.00 68.88 211 GLY A O 1
ATOM 1661 N N . GLN A 1 212 ? -36.190 -10.184 67.924 1.00 61.22 212 GLN A N 1
ATOM 1662 C CA . GLN A 1 212 ? -35.426 -11.370 67.531 1.00 61.22 212 GLN A CA 1
ATOM 1663 C C . GLN A 1 212 ? -33.932 -11.104 67.752 1.00 61.22 212 GLN A C 1
ATOM 1665 O O . GLN A 1 212 ? -33.253 -10.534 66.898 1.00 61.22 212 GLN A O 1
ATOM 1670 N N . ALA A 1 213 ? -33.401 -11.524 68.903 1.00 55.09 213 ALA A N 1
ATOM 1671 C CA . ALA A 1 213 ? -31.958 -11.539 69.132 1.00 55.09 213 ALA A CA 1
ATOM 1672 C C . ALA A 1 213 ? -31.250 -12.397 68.057 1.00 55.09 213 ALA A C 1
ATOM 1674 O O . ALA A 1 213 ? -31.802 -13.417 67.626 1.00 55.09 213 ALA A O 1
ATOM 1675 N N . PRO A 1 214 ? -30.035 -12.022 67.611 1.00 54.28 214 PRO A N 1
ATOM 1676 C CA . PRO A 1 214 ? -29.315 -12.775 66.595 1.00 54.28 214 PRO A CA 1
ATOM 1677 C C . PRO A 1 214 ? -29.052 -14.195 67.102 1.00 54.28 214 PRO A C 1
ATOM 1679 O O . PRO A 1 214 ? -28.341 -14.403 68.082 1.00 54.28 214 PRO A O 1
ATOM 1682 N N . SER A 1 215 ? -29.649 -15.181 66.429 1.00 58.91 215 SER A N 1
ATOM 1683 C CA . SER A 1 215 ? -29.417 -16.592 66.727 1.00 58.91 215 SER A CA 1
ATOM 1684 C C . SER A 1 215 ? -27.929 -16.920 66.505 1.00 58.91 215 SER A C 1
ATOM 1686 O O . SER A 1 215 ? -27.448 -16.786 65.372 1.00 58.91 215 SER A O 1
ATOM 1688 N N . PRO A 1 216 ? -27.192 -17.393 67.533 1.00 58.16 216 PRO A N 1
ATOM 1689 C CA . PRO A 1 216 ? -25.767 -17.736 67.426 1.00 58.16 216 PRO A CA 1
ATOM 1690 C C . PRO A 1 216 ? -25.477 -18.793 66.349 1.00 58.16 216 PRO A C 1
ATOM 1692 O O . PRO A 1 216 ? -24.360 -18.899 65.844 1.00 58.16 216 PRO A O 1
ATOM 1695 N N . HIS A 1 217 ? -26.499 -19.559 65.957 1.00 56.41 217 HIS A N 1
ATOM 1696 C CA . HIS A 1 217 ? -26.377 -20.679 65.033 1.00 56.41 217 HIS A CA 1
ATOM 1697 C C . HIS A 1 217 ? -26.198 -20.270 63.556 1.00 56.41 217 HIS A C 1
ATOM 1699 O O . HIS A 1 217 ? -25.696 -21.069 62.760 1.00 56.41 217 HIS A O 1
ATOM 1705 N N . TYR A 1 218 ? -26.565 -19.035 63.186 1.00 58.19 218 TYR A N 1
ATOM 1706 C CA . TYR A 1 218 ? -26.433 -18.521 61.814 1.00 58.19 218 TYR A CA 1
ATOM 1707 C C . TYR A 1 218 ? -25.070 -17.859 61.537 1.00 58.19 218 TYR A C 1
ATOM 1709 O O . TYR A 1 218 ? -24.558 -17.970 60.423 1.00 58.19 218 TYR A O 1
ATOM 1717 N N . PHE A 1 219 ? -24.438 -17.232 62.538 1.00 60.47 219 PHE A N 1
ATOM 1718 C CA . PHE A 1 219 ? -23.132 -16.568 62.377 1.00 60.47 219 PHE A CA 1
ATOM 1719 C C . PHE A 1 219 ? -21.978 -17.562 62.164 1.00 60.47 219 PHE A C 1
ATOM 1721 O O . PHE A 1 219 ? -21.138 -17.351 61.289 1.00 60.47 219 PHE A O 1
ATOM 1728 N N . ALA A 1 220 ? -21.973 -18.684 62.893 1.00 64.00 220 ALA A N 1
ATOM 1729 C CA . ALA A 1 220 ? -20.926 -19.704 62.781 1.00 64.00 220 ALA A CA 1
ATOM 1730 C C . ALA A 1 220 ? -20.881 -20.369 61.389 1.00 64.00 220 ALA A C 1
ATOM 1732 O O . ALA A 1 220 ? -19.808 -20.576 60.824 1.00 64.00 220 ALA A O 1
ATOM 1733 N N . ASN A 1 221 ? -22.047 -20.650 60.797 1.00 62.38 221 ASN A N 1
ATOM 1734 C CA . ASN A 1 221 ? -22.133 -21.273 59.473 1.00 62.38 221 ASN A CA 1
ATOM 1735 C C . ASN A 1 221 ? -21.731 -20.315 58.340 1.00 62.38 221 ASN A C 1
ATOM 1737 O O . ASN A 1 221 ? -21.062 -20.727 57.392 1.00 62.38 221 ASN A O 1
ATOM 1741 N N . HIS A 1 222 ? -22.084 -19.029 58.447 1.00 68.19 222 HIS A N 1
ATOM 1742 C CA . HIS A 1 222 ? -21.734 -18.033 57.433 1.00 68.19 222 HIS A CA 1
ATOM 1743 C C . HIS A 1 222 ? -20.227 -17.725 57.420 1.00 68.19 222 HIS A C 1
ATOM 1745 O O . HIS A 1 222 ? -19.637 -17.543 56.354 1.00 68.19 222 HIS A O 1
ATOM 1751 N N . GLN A 1 223 ? -19.573 -17.712 58.585 1.00 69.69 223 GLN A N 1
ATOM 1752 C CA . GLN A 1 223 ? -18.130 -17.474 58.680 1.00 69.69 223 GLN A CA 1
ATOM 1753 C C . GLN A 1 223 ? -17.308 -18.640 58.102 1.00 69.69 223 GLN A C 1
ATOM 1755 O O . GLN A 1 223 ? -16.337 -18.413 57.381 1.00 69.69 223 GLN A O 1
ATOM 1760 N N . LEU A 1 224 ? -17.761 -19.882 58.303 1.00 68.12 224 LEU A N 1
ATOM 1761 C CA . LEU A 1 224 ? -17.195 -21.076 57.661 1.00 68.12 224 LEU A CA 1
ATOM 1762 C C . LEU A 1 224 ? -17.392 -21.091 56.136 1.00 68.12 224 LEU A C 1
ATOM 1764 O O . LEU A 1 224 ? -16.564 -21.630 55.401 1.00 68.12 224 LEU A O 1
ATOM 1768 N N . GLN A 1 225 ? -18.478 -20.505 55.627 1.00 71.19 225 GLN A N 1
ATOM 1769 C CA . GLN A 1 225 ? -18.723 -20.433 54.186 1.00 71.19 225 GLN A CA 1
ATOM 1770 C C . GLN A 1 225 ? -17.876 -19.352 53.499 1.00 71.19 225 GLN A C 1
ATOM 1772 O O . GLN A 1 225 ? -17.329 -19.618 52.431 1.00 71.19 225 GLN A O 1
ATOM 1777 N N . GLN A 1 226 ? -17.682 -18.196 54.143 1.00 68.38 226 GLN A N 1
ATOM 1778 C CA . GLN A 1 226 ? -16.772 -17.139 53.677 1.00 68.38 226 GLN A CA 1
ATOM 1779 C C . GLN A 1 226 ? -15.314 -17.637 53.609 1.00 68.38 226 GLN A C 1
ATOM 1781 O O . GLN A 1 226 ? -14.631 -17.410 52.613 1.00 68.38 226 GLN A O 1
ATOM 1786 N N . GLN A 1 227 ? -14.858 -18.396 54.616 1.00 71.75 227 GLN A N 1
ATOM 1787 C CA . GLN A 1 227 ? -13.518 -19.005 54.614 1.00 71.75 227 GLN A CA 1
ATOM 1788 C C . GLN A 1 227 ? -13.338 -20.050 53.502 1.00 71.75 227 GLN A C 1
ATOM 1790 O O . GLN A 1 227 ? -12.275 -20.115 52.889 1.00 71.75 227 GLN A O 1
ATOM 1795 N N . ARG A 1 228 ? -14.378 -20.836 53.1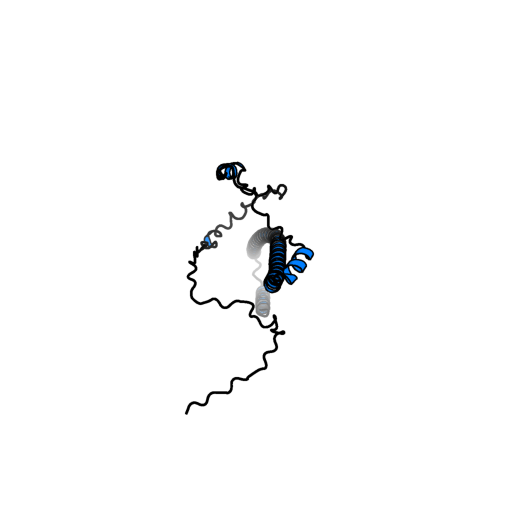82 1.00 70.44 228 ARG A N 1
ATOM 1796 C CA . ARG A 1 228 ? -14.326 -21.795 52.062 1.00 70.44 228 ARG A CA 1
ATOM 1797 C C . ARG A 1 228 ? -14.277 -21.125 50.691 1.00 70.44 228 ARG A C 1
ATOM 1799 O O . ARG A 1 228 ? -13.628 -21.657 49.800 1.00 70.44 228 ARG A O 1
ATOM 1806 N N . LEU A 1 229 ? -14.954 -19.991 50.512 1.00 62.78 229 LEU A N 1
ATOM 1807 C CA . LEU A 1 229 ? -14.944 -19.249 49.247 1.00 62.78 229 LEU A CA 1
ATOM 1808 C C . LEU A 1 229 ? -13.616 -18.508 49.035 1.00 62.78 229 LEU A C 1
ATOM 1810 O O . LEU A 1 229 ? -13.090 -18.530 47.927 1.00 62.78 229 LEU A O 1
ATOM 1814 N N . SER A 1 230 ? -13.038 -17.940 50.099 1.00 66.19 230 SER A N 1
ATOM 1815 C CA . SER A 1 230 ? -11.682 -17.367 50.078 1.00 66.19 230 SER A CA 1
ATOM 1816 C C . SER A 1 230 ? -10.632 -18.432 49.746 1.00 66.19 230 SER A C 1
ATOM 1818 O O . SER A 1 230 ? -9.897 -18.272 48.780 1.00 66.19 230 SER A O 1
ATOM 1820 N N . SER A 1 231 ? -10.655 -19.580 50.432 1.00 63.94 231 SER A N 1
ATOM 1821 C CA . SER A 1 231 ? -9.728 -20.688 50.157 1.00 63.94 231 SER A CA 1
ATOM 1822 C C . SER A 1 231 ? -9.874 -21.295 48.753 1.00 63.94 231 SER A C 1
ATOM 1824 O O . SER A 1 231 ? -8.944 -21.949 48.287 1.00 63.94 231 SER A O 1
ATOM 1826 N N . HIS A 1 232 ? -11.025 -21.142 48.089 1.00 61.31 232 HIS A N 1
ATOM 1827 C CA . HIS A 1 232 ? -11.247 -21.672 46.739 1.00 61.31 232 HIS A CA 1
ATOM 1828 C C . HIS A 1 232 ? -10.768 -20.722 45.633 1.00 61.31 232 HIS A C 1
ATOM 1830 O O . HIS A 1 232 ? -10.429 -21.185 44.545 1.00 61.31 232 HIS A O 1
ATOM 1836 N N . ASN A 1 233 ? -10.722 -19.415 45.904 1.00 55.00 233 ASN A N 1
ATOM 1837 C CA . ASN A 1 233 ? -10.222 -18.422 44.956 1.00 55.00 233 ASN A CA 1
ATOM 1838 C C . ASN A 1 233 ? -8.685 -18.365 44.940 1.00 55.00 233 ASN A C 1
ATOM 1840 O O . ASN A 1 233 ? -8.116 -18.230 43.864 1.00 55.00 233 ASN A O 1
ATOM 1844 N N . ASP A 1 234 ? -8.023 -18.600 46.079 1.00 56.59 234 ASP A N 1
ATOM 1845 C CA . ASP A 1 234 ? -6.550 -18.620 46.181 1.00 56.59 234 ASP A CA 1
ATOM 1846 C C . ASP A 1 234 ? -5.894 -19.871 45.547 1.00 56.59 234 ASP A C 1
ATOM 1848 O O . ASP A 1 234 ? -4.680 -19.930 45.391 1.00 56.59 234 ASP A O 1
ATOM 1852 N N . ALA A 1 235 ? -6.678 -20.892 45.176 1.00 55.44 235 ALA A N 1
ATOM 1853 C CA . ALA A 1 235 ? -6.188 -22.134 44.561 1.00 55.44 235 ALA A CA 1
ATOM 1854 C C . ALA A 1 235 ? -6.290 -22.149 43.018 1.00 55.44 235 ALA A C 1
ATOM 1856 O O . ALA A 1 235 ? -6.111 -23.203 42.400 1.00 55.44 235 ALA A O 1
ATOM 1857 N N . ARG A 1 236 ? -6.660 -21.018 42.400 1.00 50.69 236 ARG A N 1
ATOM 1858 C CA . ARG A 1 236 ? -6.899 -20.881 40.951 1.00 50.69 236 ARG A CA 1
ATOM 1859 C C . ARG A 1 236 ? -6.012 -19.850 40.236 1.00 50.69 236 ARG A C 1
ATOM 1861 O O . ARG A 1 236 ? -6.165 -19.720 39.022 1.00 50.69 236 ARG A O 1
ATOM 1868 N N . GLU A 1 237 ? -5.110 -19.177 40.946 1.00 41.91 237 GLU A N 1
ATOM 1869 C CA . GLU A 1 237 ? -3.935 -18.496 40.364 1.00 41.91 237 GLU A CA 1
ATOM 1870 C C . GLU A 1 237 ? -2.734 -19.448 40.307 1.00 41.91 237 GLU A C 1
ATOM 1872 O O . GLU A 1 237 ? -1.970 -19.354 39.319 1.00 41.91 237 GLU A O 1
#

pLDDT: mean 72.72, std 21.53, range [39.03, 98.81]

Sequence (237 aa):
MFTGKPVNSGTYFPGRAELDQMPDTPTRRAQHRRAQSETQFRFPDLDDILLDDDVMVELNLDLPPASDAAPLRSLSLDAEFFDGLKVDAPAAAEPRPKHRHSNSMDGLSELALLDPKRAKRILANRQSAARSKERKTRYMSELERKVQTLQTEATTLSAQITVLQRDAGGLTAENKKLKLKLQALQQQAELREALNDSLRNELQHIKFAAGQAPSPHYFANHQLQQQRLSSHNDARE

InterPro domains:
  IPR004827 Basic-leucine zipper domain [PF00170] (117-164)
  IPR004827 Basic-leucine zipper domain [PS50217] (115-178)
  IPR004827 Basic-leucine zipper domain [SM00338] (113-177)
  IPR044759 RF2-like transcription factor, bZIP domain [cd14703] (118-167)

Foldseek 3Di:
DDDDDDDPPDDDDPDDPDPVPDDPDDPPDPDDPDPDPDDPPDDDDPVVVPPDPPCVVVPPPVPDPPDDDDDPDDPDDDPVVCVVVPPPDDDDDDDDPPPCCPPDVVSLVVVCVVPVVVSVVSVVVVVVVVVVVVVVVVVVVVVVVVVVVVVVVVVVVVVVVVVVVVVVVVVVVVVVVVVVVVVVVVVVVVVVVVVVVVVVVVVVVVCVVVVPDPDPVVVVVVVVVVVVVVVVVVVPD

Secondary structure (DSSP, 8-state):
---PPPP------TT---GGGS-SS----S------------PPPGGGS---TTTTTS-------S---------PPPTHHHHTT---PPS-----------SSHHHHHHHHHH-HHHHHHHHHHHHHHHHHHHHHHHHHHHHHHHHHHHHHHHHHHHHHHHHHHHHHHHHHHHHHHHHHHHHHHHHHHHHHHHHHHHHHHHHHHHHHHTT----HHHHHHHHHHHHHHHHHHTT--

Organism: Salvia splendens (NCBI:txid180675)

Radius of gyration: 46.25 Å; chains: 1; bounding box: 111×55×126 Å